Protein AF-0000000067191480 (afdb_homodimer)

Radius of gyration: 26.57 Å; Cα contacts (8 Å, |Δi|>4): 250; chains: 2; bounding box: 42×121×82 Å

Foldseek 3Di:
DDPPPPPPPPDPPPCVVVVVVVVVVVLLVCLQDNPCVVVVLCCQQPVVLVVVCVVVVPDDDVVSNVLSVLSVVQVVVVVVVCVVPVVVCVVDRSVSSVSSVLSCQSPPPDPPGNSNVCCVPPVVVVCVVCVVVVVVVVVVVVVVVVVVVVVVVVVVVVD/DDPPPPPPPPDPPPCVVVVVVVVVVVLLVCLQDNPCVVVVLCCQQPVVLVVVCVVVVPDDDVVSNVLSVLSVVQVVVVVVVCVVPVVVCVVDRSVSSVSSVLSCQSPPPDPPGNSNVCCVPPVVVVCVVCVVVVVVVVVVVVVVVVVVVVVVVVVVVVD

pLDDT: mean 87.24, std 14.19, range [37.19, 98.56]

Secondary structure (DSSP, 8-state):
--------------THHHHHHHHHHHHHHHHHH-TTHHHHHHIIIIIHHHHHHHHHHHSS-HHHHHHHHHHHHHHHHHHHHHHHTHHHHHHSTTHHHHHHHHHHHHHSSSTT-HHHHHIIIIIHHHHHHHHHHHHHHHHHHHHHHHHHHHHHHHHHHH-/--------------THHHHHHHHHHHHHHHHHH-TTHHHHHHIIIIIHHHHHHHHHHHSS-HHHHHHHHHHHHHHHHHHHHHHHTHHHHHHSTTHHHHHHHHHHHHHSSSTT-HHHHHIIIIIHHHHHHHHHHHHHHHHHHHHHHHHHHHHHHHHHHH-

InterPro domains:
  IPR004345 TB2/DP1/HVA22 [PF03134] (49-126)
  IPR004345 TB2/DP1/HVA22 [PTHR12300] (37-143)

Solvent-accessible surface area (backbone atoms only — not comparable to full-atom values): 17007 Å² total; per-residue (Å²): 131,82,82,76,75,71,73,75,71,73,71,77,77,76,54,61,51,58,52,34,41,50,52,52,50,50,51,52,49,34,25,49,70,39,95,55,18,63,57,55,31,42,45,60,61,27,45,47,53,27,53,53,41,53,55,28,60,75,48,91,53,45,65,55,27,41,53,49,40,40,35,50,31,46,48,24,55,52,50,55,50,46,68,75,31,56,59,51,63,74,67,38,83,40,40,46,34,55,51,39,51,49,42,50,42,31,58,43,96,53,87,81,17,44,18,51,46,45,36,64,72,50,48,46,56,55,43,65,73,43,40,65,62,49,49,52,52,51,49,52,50,50,52,39,50,51,46,28,51,48,51,52,51,52,50,61,70,72,101,131,83,82,76,76,71,74,74,70,72,72,78,75,75,55,61,50,58,50,34,41,50,52,52,49,50,51,52,49,34,25,48,70,38,96,57,18,64,57,56,31,39,45,61,60,28,47,48,52,26,53,54,41,53,55,27,59,73,48,92,55,42,65,56,26,41,51,49,41,40,35,49,31,47,50,25,56,51,49,54,51,45,68,74,31,57,56,51,64,74,67,38,82,41,38,45,35,54,50,37,53,49,42,50,42,30,60,43,98,52,86,80,18,44,19,52,46,46,36,65,72,49,49,47,56,54,43,65,72,43,40,66,62,50,50,51,52,51,50,52,51,51,52,39,49,51,47,28,52,50,50,52,51,54,51,60,70,73,102

Organism: Anopheles gambiae (NCBI:txid7165)

Structure (mmCIF, N/CA/C/O backbone):
data_AF-0000000067191480-model_v1
#
loop_
_entity.id
_entity.type
_entity.pdbx_description
1 polymer 'Receptor expression-enhancing protein'
#
loop_
_atom_site.group_PDB
_atom_site.id
_atom_site.type_symbol
_atom_site.label_atom_id
_atom_site.label_alt_id
_atom_site.label_comp_id
_atom_site.label_asym_id
_atom_site.label_entity_id
_atom_site.label_seq_id
_atom_site.pdbx_PDB_ins_code
_atom_site.Cartn_x
_atom_site.Cartn_y
_atom_site.Cartn_z
_atom_site.occupancy
_atom_site.B_iso_or_equiv
_atom_site.auth_seq_id
_atom_site.auth_comp_id
_atom_site.auth_asym_id
_atom_site.auth_atom_id
_atom_site.pdbx_PDB_model_num
ATOM 1 N N . MET A 1 1 ? -14.219 60 42.406 1 37.19 1 MET A N 1
ATOM 2 C CA . MET A 1 1 ? -14.336 58.562 42.062 1 37.19 1 MET A CA 1
ATOM 3 C C . MET A 1 1 ? -13.305 58.188 41 1 37.19 1 MET A C 1
ATOM 5 O O . MET A 1 1 ? -13.273 58.781 39.938 1 37.19 1 MET A O 1
ATOM 9 N N . PRO A 1 2 ? -12.07 57.719 41.281 1 47 2 PRO A N 1
ATOM 10 C CA . PRO A 1 2 ? -10.961 57.438 40.375 1 47 2 PRO A CA 1
ATOM 11 C C . PRO A 1 2 ? -11.359 56.469 39.25 1 47 2 PRO A C 1
ATOM 13 O O . PRO A 1 2 ? -12.203 55.594 39.438 1 47 2 PRO A O 1
ATOM 16 N N . ARG A 1 3 ? -11.305 56.875 37.969 1 47.56 3 ARG A N 1
ATOM 17 C CA . ARG A 1 3 ? -11.422 56.062 36.781 1 47.56 3 ARG A CA 1
ATOM 18 C C . ARG A 1 3 ? -10.539 54.812 36.875 1 47.56 3 ARG A C 1
ATOM 20 O O . ARG A 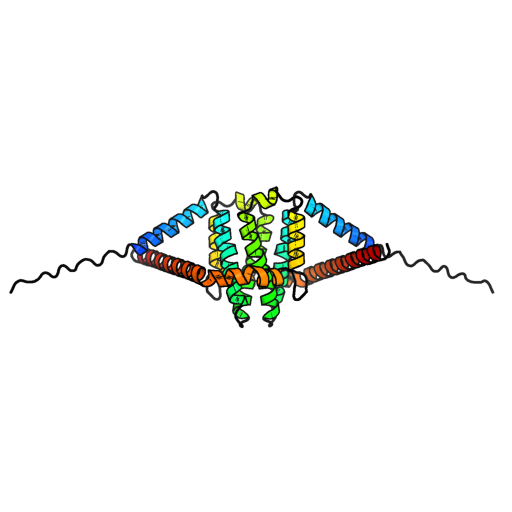1 3 ? -9.32 54.938 37.031 1 47.56 3 ARG A O 1
ATOM 27 N N . GLN A 1 4 ? -10.898 53.719 37.562 1 41.31 4 GLN A N 1
ATOM 28 C CA . GLN A 1 4 ? -10.234 52.406 37.469 1 41.31 4 GLN A CA 1
ATOM 29 C C . GLN A 1 4 ? -9.961 52.062 36 1 41.31 4 GLN A C 1
ATOM 31 O O . GLN A 1 4 ? -10.898 51.875 35.219 1 41.31 4 GLN A O 1
ATOM 36 N N . ASP A 1 5 ? -9.055 52.688 35.312 1 41.56 5 ASP A N 1
ATOM 37 C CA . ASP A 1 5 ? -8.531 52.188 34.031 1 41.56 5 ASP A CA 1
ATOM 38 C C . ASP A 1 5 ? -8.344 50.656 34.125 1 41.56 5 ASP A C 1
ATOM 40 O O . ASP A 1 5 ? -7.477 50.188 34.844 1 41.56 5 ASP A O 1
ATOM 44 N N . GLY A 1 6 ? -9.359 49.844 34.281 1 42.16 6 GLY A N 1
ATOM 45 C CA . GLY A 1 6 ? -9.234 48.406 34.094 1 42.16 6 GLY A CA 1
ATOM 46 C C . GLY A 1 6 ? -8.234 48.031 33.031 1 42.16 6 GLY A C 1
ATOM 47 O O . GLY A 1 6 ? -8.406 48.375 31.859 1 42.16 6 GLY A O 1
ATOM 48 N N . ALA A 1 7 ? -6.953 47.969 33.312 1 43.19 7 ALA A N 1
ATOM 49 C CA . ALA A 1 7 ? -5.922 47.312 32.531 1 43.19 7 ALA A CA 1
ATOM 50 C C . ALA A 1 7 ? -6.508 46.125 31.75 1 43.19 7 ALA A C 1
ATOM 52 O O . ALA A 1 7 ? -6.98 45.156 32.344 1 43.19 7 ALA A O 1
ATOM 53 N N . GLU A 1 8 ? -7.27 46.281 30.719 1 45.09 8 GLU A N 1
ATOM 54 C CA . GLU A 1 8 ? -7.48 45.188 29.766 1 45.09 8 GLU A CA 1
ATOM 55 C C . GLU A 1 8 ? -6.23 44.312 29.641 1 45.09 8 GLU A C 1
ATOM 57 O O . GLU A 1 8 ? -5.195 44.781 29.156 1 45.09 8 GLU A O 1
ATOM 62 N N . ALA A 1 9 ? -5.805 43.625 30.656 1 47.5 9 ALA A N 1
ATOM 63 C CA . ALA A 1 9 ? -4.832 42.531 30.547 1 47.5 9 ALA A CA 1
ATOM 64 C C . ALA A 1 9 ? -4.879 41.906 29.156 1 47.5 9 ALA A C 1
ATOM 66 O O . ALA A 1 9 ? -5.941 41.469 28.688 1 47.5 9 ALA A O 1
ATOM 67 N N . GLY A 1 10 ? -4.148 42.344 28.219 1 43.44 10 GLY A N 1
ATOM 68 C CA . GLY A 1 10 ? -3.939 41.719 26.906 1 43.44 10 GLY A CA 1
ATOM 69 C C . GLY A 1 10 ? -4.051 40.219 26.938 1 43.44 10 GLY A C 1
ATOM 70 O O . GLY A 1 10 ? -3.545 39.562 27.859 1 43.44 10 GLY A O 1
ATOM 71 N N . ALA A 1 11 ? -5.148 39.688 26.562 1 50.38 11 ALA A N 1
ATOM 72 C CA . ALA A 1 11 ? -5.289 38.25 26.344 1 50.38 11 ALA A CA 1
ATOM 73 C C . ALA A 1 11 ? -3.979 37.625 25.859 1 50.38 11 ALA A C 1
ATOM 75 O O . ALA A 1 11 ? -3.27 38.25 25.047 1 50.38 11 ALA A O 1
ATOM 76 N N . PRO A 1 12 ? -3.256 36.844 26.641 1 52.25 12 PRO A N 1
ATOM 77 C CA . PRO A 1 12 ? -2.039 36.156 26.203 1 52.25 12 PRO A CA 1
ATOM 78 C C . PRO A 1 12 ? -2.08 35.781 24.734 1 52.25 12 PRO A C 1
ATOM 80 O O . PRO A 1 12 ? -3.137 35.406 24.219 1 52.25 12 PRO A O 1
ATOM 83 N N . LYS A 1 13 ? -1.361 36.438 23.766 1 55 13 LYS A N 1
ATOM 84 C CA . LYS A 1 13 ? -1.202 36.125 22.344 1 55 13 LYS A CA 1
ATOM 85 C C . LYS A 1 13 ? -1.137 34.625 22.125 1 55 13 LYS A C 1
ATOM 87 O O . LYS A 1 13 ? -0.252 33.938 22.641 1 55 13 LYS A O 1
ATOM 92 N N . ASP A 1 14 ? -2.238 33.906 21.953 1 62.75 14 ASP A N 1
ATOM 93 C CA . ASP A 1 14 ? -2.322 32.469 21.641 1 62.75 14 ASP A CA 1
ATOM 94 C C . ASP A 1 14 ? -1.289 32.094 20.578 1 62.75 14 ASP A C 1
ATOM 96 O O . ASP A 1 14 ? -1.471 32.375 19.391 1 62.75 14 ASP A O 1
ATOM 100 N N . ASN A 1 15 ? 0.024 32 21 1 71.88 15 ASN A N 1
ATOM 101 C CA . ASN A 1 15 ? 1.176 31.641 20.188 1 71.88 15 ASN A CA 1
ATOM 102 C C . ASN A 1 15 ? 1.019 30.25 19.594 1 71.88 15 ASN A C 1
ATOM 104 O O . ASN A 1 15 ? 1.929 29.75 18.938 1 71.88 15 ASN A O 1
ATOM 108 N N . SER A 1 16 ? -0.066 29.656 19.906 1 74.94 16 SER A N 1
ATOM 109 C CA . SER A 1 16 ? -0.293 28.297 19.438 1 74.94 16 SER A CA 1
ATOM 110 C C . SER A 1 16 ? -0.275 28.234 17.906 1 74.94 16 SER A C 1
ATOM 112 O O . SER A 1 16 ? 0.26 27.281 17.328 1 74.94 16 SER A O 1
ATOM 114 N N . GLY A 1 17 ? -0.783 29.266 17.344 1 73.81 17 GLY A N 1
ATOM 115 C CA . GLY A 1 17 ? -0.793 29.297 15.898 1 73.81 17 GLY A CA 1
ATOM 116 C C . GLY A 1 17 ? 0.596 29.359 15.289 1 73.81 17 GLY A C 1
ATOM 117 O O . GLY A 1 17 ? 0.889 28.672 14.32 1 73.81 17 GLY A O 1
ATOM 118 N N . TYR A 1 18 ? 1.413 30.172 15.898 1 78.12 18 TYR A N 1
ATOM 119 C CA . TYR A 1 18 ? 2.779 30.312 15.406 1 78.12 18 TYR A CA 1
ATOM 120 C C . TYR A 1 18 ? 3.566 29.016 15.625 1 78.12 18 TYR A C 1
ATOM 122 O O . TYR A 1 18 ? 4.375 28.625 14.781 1 78.12 18 TYR A O 1
ATOM 130 N N . ILE A 1 19 ? 3.291 28.422 16.641 1 81.81 19 ILE A N 1
ATOM 131 C CA . ILE A 1 19 ? 3.971 27.172 16.938 1 81.81 19 ILE A CA 1
ATOM 132 C C . ILE A 1 19 ? 3.564 26.109 15.914 1 81.81 19 ILE A C 1
ATOM 134 O O . ILE A 1 19 ? 4.41 25.359 15.414 1 81.81 19 ILE A O 1
ATOM 138 N N . ALA A 1 20 ? 2.328 26.141 15.648 1 83.25 20 ALA A N 1
ATOM 139 C CA . ALA A 1 20 ? 1.834 25.203 14.648 1 83.25 20 ALA A CA 1
ATOM 140 C C . ALA A 1 20 ? 2.457 25.469 13.281 1 83.25 20 ALA A C 1
ATOM 142 O O . ALA A 1 20 ? 2.871 24.547 12.586 1 83.25 20 ALA A O 1
ATOM 143 N N . LEU A 1 21 ? 2.514 26.703 12.977 1 85.44 21 LEU A N 1
ATOM 144 C CA . LEU A 1 21 ? 3.109 27.078 11.703 1 85.44 21 LEU A CA 1
ATOM 145 C C . LEU A 1 21 ? 4.574 26.672 11.641 1 85.44 21 LEU A C 1
ATOM 147 O O . LEU A 1 21 ? 5.043 26.172 10.617 1 85.44 21 LEU A O 1
ATOM 151 N N . GLY A 1 22 ? 5.254 26.891 12.688 1 89.56 22 GLY A N 1
ATOM 152 C CA . GLY A 1 22 ? 6.641 26.469 12.766 1 89.56 22 GLY A CA 1
ATOM 153 C C . GLY A 1 22 ? 6.812 24.969 12.617 1 89.56 22 GLY A C 1
ATOM 154 O O . GLY A 1 22 ? 7.707 24.5 11.898 1 89.56 22 GLY A O 1
ATOM 155 N N . GLY A 1 23 ? 6 24.172 13.219 1 90.81 23 GLY A N 1
ATOM 156 C CA . GLY A 1 23 ? 6.035 22.734 13.102 1 90.81 23 GLY A CA 1
ATOM 157 C C . GLY A 1 23 ? 5.805 22.234 11.68 1 90.81 23 GLY A C 1
ATOM 158 O O . GLY A 1 23 ? 6.523 21.359 11.195 1 90.81 23 GLY A O 1
ATOM 159 N N . VAL A 1 24 ? 4.844 22.812 11.047 1 90.5 24 VAL A N 1
ATOM 160 C CA . VAL A 1 24 ? 4.531 22.453 9.664 1 90.5 24 VAL A CA 1
ATOM 161 C C . VAL A 1 24 ? 5.723 22.781 8.766 1 90.5 24 VAL A C 1
ATOM 163 O O . VAL A 1 24 ? 6.09 21.984 7.902 1 90.5 24 VAL A O 1
ATOM 166 N N . ALA A 1 25 ? 6.309 23.906 9.008 1 91.44 25 ALA A N 1
ATOM 167 C CA . ALA A 1 25 ? 7.473 24.312 8.227 1 91.44 25 ALA A CA 1
ATOM 168 C C . ALA A 1 25 ? 8.625 23.328 8.406 1 91.44 25 ALA A C 1
ATOM 170 O O . ALA A 1 25 ? 9.312 22.984 7.445 1 91.44 25 ALA A O 1
ATOM 171 N N . VAL A 1 26 ? 8.812 22.859 9.594 1 93.38 26 VAL A N 1
ATOM 172 C CA . VAL A 1 26 ? 9.883 21.922 9.898 1 93.38 26 VAL A CA 1
ATOM 173 C C . VAL A 1 26 ? 9.641 20.609 9.148 1 93.38 26 VAL A C 1
ATOM 175 O O . VAL A 1 26 ? 10.578 20.031 8.586 1 93.38 26 VAL A O 1
ATOM 178 N N . VAL A 1 27 ? 8.422 20.188 9.109 1 92.25 27 VAL A N 1
ATOM 179 C CA . VAL A 1 27 ? 8.078 18.938 8.422 1 92.25 27 VAL A CA 1
ATOM 180 C C . VAL A 1 27 ? 8.32 19.094 6.926 1 92.25 27 VAL A C 1
ATOM 182 O O . VAL A 1 27 ? 8.914 18.219 6.293 1 92.25 27 VAL A O 1
ATOM 185 N N . ILE A 1 28 ? 7.91 20.203 6.383 1 93.38 28 ILE A N 1
ATOM 186 C CA . ILE A 1 28 ? 8.078 20.469 4.961 1 93.38 28 ILE A CA 1
ATOM 187 C C . ILE A 1 28 ? 9.562 20.5 4.609 1 93.38 28 ILE A C 1
ATOM 189 O O . ILE A 1 28 ? 9.992 19.875 3.635 1 93.38 28 ILE A O 1
ATOM 193 N N . LEU A 1 29 ? 10.336 21.125 5.449 1 94.12 29 LEU A N 1
ATOM 194 C CA . LEU A 1 29 ? 11.773 21.203 5.223 1 94.12 29 LEU A CA 1
ATOM 195 C C . LEU A 1 29 ? 12.422 19.828 5.328 1 94.12 29 LEU A C 1
ATOM 197 O O . LEU A 1 29 ? 13.32 19.5 4.551 1 94.12 29 LEU A O 1
ATOM 201 N N . TYR A 1 30 ? 11.977 19.125 6.277 1 93.81 30 TYR A N 1
ATOM 202 C CA . TYR A 1 30 ? 12.516 17.781 6.445 1 93.81 30 TYR A CA 1
ATOM 203 C C . TYR A 1 30 ? 12.195 16.906 5.234 1 93.81 30 TYR A C 1
ATOM 205 O O . TYR A 1 30 ? 13.047 16.156 4.766 1 93.81 30 TYR A O 1
ATOM 213 N N . LEU A 1 31 ? 11.039 17.047 4.668 1 93.44 31 LEU A N 1
ATOM 214 C CA . LEU A 1 31 ? 10.641 16.25 3.506 1 93.44 31 LEU A CA 1
ATOM 215 C C . LEU A 1 31 ? 11.398 16.703 2.26 1 93.44 31 LEU A C 1
ATOM 217 O O . LEU A 1 31 ? 11.68 15.891 1.375 1 93.44 31 LEU A O 1
ATOM 221 N N . ALA A 1 32 ? 11.75 17.938 2.277 1 91.88 32 ALA A N 1
ATOM 222 C CA . ALA A 1 32 ? 12.438 18.5 1.115 1 91.88 32 ALA A CA 1
ATOM 223 C C . ALA A 1 32 ? 13.914 18.141 1.123 1 91.88 32 ALA A C 1
ATOM 225 O O . ALA A 1 32 ? 14.492 17.812 0.079 1 91.88 32 ALA A O 1
ATOM 226 N N . PHE A 1 33 ? 14.516 18.031 2.348 1 89.44 33 PHE A N 1
ATOM 227 C CA . PHE A 1 33 ? 15.969 17.953 2.371 1 89.44 33 PHE A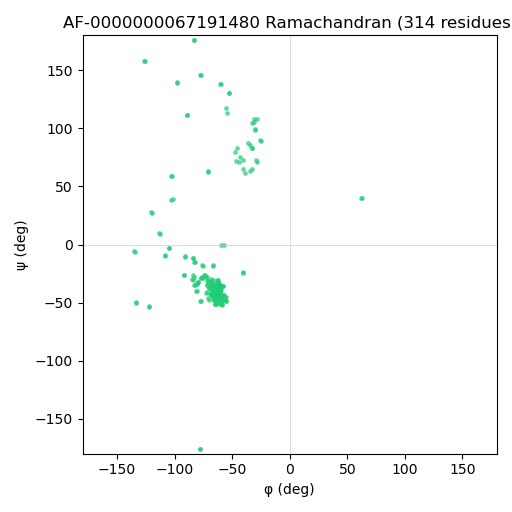 CA 1
ATOM 228 C C . PHE A 1 33 ? 16.438 16.859 3.324 1 89.44 33 PHE A C 1
ATOM 230 O O . PHE A 1 33 ? 17.625 16.531 3.363 1 89.44 33 PHE A O 1
ATOM 237 N N . GLY A 1 34 ? 15.594 16.297 3.998 1 88 34 GLY A N 1
ATOM 238 C CA . GLY A 1 34 ? 16 15.414 5.086 1 88 34 GLY A CA 1
ATOM 239 C C . GLY A 1 34 ? 16.469 14.055 4.609 1 88 34 GLY A C 1
ATOM 240 O O . GLY A 1 34 ? 15.93 13.516 3.639 1 88 34 GLY A O 1
ATOM 241 N N . TYR A 1 35 ? 17.469 13.422 5.285 1 84.88 35 TYR A N 1
ATOM 242 C CA . TYR A 1 35 ? 18.016 12.102 4.977 1 84.88 35 TYR A CA 1
ATOM 243 C C . TYR A 1 35 ? 16.984 11.008 5.215 1 84.88 35 TYR A C 1
ATOM 245 O O . TYR A 1 35 ? 16.969 10 4.508 1 84.88 35 TYR A O 1
ATOM 253 N N . GLY A 1 36 ? 15.961 11.234 5.926 1 87.06 36 GLY A N 1
ATOM 254 C CA . GLY A 1 36 ? 14.93 10.266 6.258 1 87.06 36 GLY A CA 1
ATOM 255 C C . GLY A 1 36 ? 13.547 10.68 5.785 1 87.06 36 GLY A C 1
ATOM 256 O O . GLY A 1 36 ? 12.539 10.289 6.379 1 87.06 36 GLY A O 1
ATOM 257 N N . ALA A 1 37 ? 13.594 11.445 4.746 1 91.06 37 ALA A N 1
ATOM 258 C CA . ALA A 1 37 ? 12.312 11.961 4.262 1 91.06 37 ALA A CA 1
ATOM 259 C C . ALA A 1 37 ? 11.406 10.828 3.793 1 91.06 37 ALA A C 1
ATOM 261 O O . ALA A 1 37 ? 10.188 10.898 3.951 1 91.06 37 ALA A O 1
ATOM 262 N N . GLN A 1 38 ? 12.031 9.781 3.316 1 88.06 38 GLN A N 1
ATOM 263 C CA . GLN A 1 38 ? 11.281 8.625 2.836 1 88.06 38 GLN A CA 1
ATOM 264 C C . GLN A 1 38 ? 10.492 7.977 3.967 1 88.06 38 GLN A C 1
ATOM 266 O O . GLN A 1 38 ? 9.367 7.516 3.76 1 88.06 38 GLN A O 1
ATOM 271 N N . ILE A 1 39 ? 11.109 7.949 5.125 1 89.06 39 ILE A N 1
ATOM 272 C CA . ILE A 1 39 ? 10.461 7.332 6.277 1 89.06 39 ILE A CA 1
ATOM 273 C C . ILE A 1 39 ? 9.227 8.141 6.664 1 89.06 39 ILE A C 1
ATOM 275 O O . ILE A 1 39 ? 8.141 7.586 6.836 1 89.06 39 ILE A O 1
ATOM 279 N N . LEU A 1 40 ? 9.445 9.461 6.734 1 91.75 40 LEU A N 1
ATOM 280 C CA . LEU A 1 40 ? 8.32 10.32 7.07 1 91.75 40 LEU A CA 1
ATOM 281 C C . LEU A 1 40 ? 7.223 10.211 6.016 1 91.75 40 LEU A C 1
ATOM 283 O O . LEU A 1 40 ? 6.035 10.156 6.348 1 91.75 40 LEU A O 1
ATOM 287 N N . CYS A 1 41 ? 7.551 10.125 4.777 1 93.5 41 CYS A N 1
ATOM 288 C CA . CYS A 1 41 ? 6.586 9.961 3.695 1 93.5 41 CYS A CA 1
ATOM 289 C C . CYS A 1 41 ? 5.824 8.648 3.838 1 93.5 41 CYS A C 1
ATOM 291 O O . CYS A 1 41 ? 4.629 8.586 3.557 1 93.5 41 CYS A O 1
ATOM 293 N N . ASN A 1 42 ? 6.492 7.605 4.309 1 93.44 42 ASN A N 1
ATOM 294 C CA . ASN A 1 42 ? 5.855 6.312 4.527 1 93.44 42 ASN A CA 1
ATOM 295 C C . ASN A 1 42 ? 4.883 6.359 5.699 1 93.44 42 ASN A C 1
ATOM 297 O O . ASN A 1 42 ? 3.809 5.758 5.648 1 93.44 42 ASN A O 1
ATOM 301 N N . VAL A 1 43 ? 5.266 7.09 6.695 1 93.75 43 VAL A N 1
ATOM 302 C CA . VAL A 1 43 ? 4.375 7.238 7.844 1 93.75 43 VAL A CA 1
ATOM 303 C C . VAL A 1 43 ? 3.08 7.918 7.414 1 93.75 43 VAL A C 1
ATOM 305 O O . VAL A 1 43 ? 1.987 7.461 7.75 1 93.75 43 VAL A O 1
ATOM 308 N N . ILE A 1 44 ? 3.174 8.883 6.59 1 94.88 44 ILE A N 1
ATOM 309 C CA . ILE A 1 44 ? 2.016 9.664 6.164 1 94.88 44 ILE A CA 1
ATOM 310 C C . ILE A 1 44 ? 1.264 8.914 5.066 1 94.88 44 ILE A C 1
ATOM 312 O O . ILE A 1 44 ? 0.034 8.82 5.098 1 94.88 44 ILE A O 1
ATOM 316 N N . GLY A 1 45 ? 2.031 8.312 4.18 1 96.75 45 GLY A N 1
ATOM 317 C CA . GLY A 1 45 ? 1.431 7.75 2.979 1 96.75 45 GLY A CA 1
ATOM 318 C C . GLY A 1 45 ? 1.021 6.297 3.141 1 96.75 45 GLY A C 1
ATOM 319 O O . GLY A 1 45 ? 0.294 5.754 2.307 1 96.75 45 GLY A O 1
ATOM 320 N N . VAL A 1 46 ? 1.457 5.676 4.27 1 97.62 46 VAL A N 1
ATOM 321 C CA . VAL A 1 46 ? 1.162 4.254 4.402 1 97.62 46 VAL A CA 1
ATOM 322 C C . VAL A 1 46 ? 0.625 3.965 5.801 1 97.62 46 VAL A C 1
ATOM 324 O O . VAL A 1 46 ? -0.481 3.443 5.953 1 97.62 46 VAL A O 1
ATOM 327 N N . ALA A 1 47 ? 1.299 4.43 6.797 1 96 47 ALA A N 1
ATOM 328 C CA . ALA A 1 47 ? 0.878 4.121 8.164 1 96 47 ALA A CA 1
ATOM 329 C C . ALA A 1 47 ? -0.465 4.77 8.484 1 96 47 ALA A C 1
ATOM 331 O O . ALA A 1 47 ? -1.36 4.121 9.031 1 96 47 ALA A O 1
ATOM 332 N N . TYR A 1 48 ? -0.598 5.984 8.109 1 96.75 48 TYR A N 1
ATOM 333 C CA . TYR A 1 48 ? -1.835 6.703 8.391 1 96.75 48 TYR A CA 1
ATOM 334 C C . TYR A 1 48 ? -3.01 6.086 7.645 1 96.75 48 TYR A C 1
ATOM 336 O O . TYR A 1 48 ? -4.035 5.758 8.25 1 96.75 48 TYR A O 1
ATOM 344 N N . PRO A 1 49 ? -2.828 5.906 6.344 1 97.88 49 PRO A N 1
ATOM 345 C CA . PRO A 1 49 ? -3.936 5.262 5.633 1 97.88 49 PRO A CA 1
ATOM 346 C C . PRO A 1 49 ? -4.238 3.857 6.16 1 97.88 49 PRO A C 1
ATOM 348 O O . PRO A 1 49 ? -5.395 3.436 6.172 1 97.88 49 PRO A O 1
ATOM 351 N N . ALA A 1 50 ? -3.23 3.131 6.527 1 97.94 50 ALA A N 1
ATOM 352 C CA . ALA A 1 50 ? -3.469 1.809 7.102 1 97.94 50 ALA A CA 1
ATOM 353 C C . ALA A 1 50 ? -4.305 1.908 8.375 1 97.94 50 ALA A C 1
ATOM 355 O O . ALA A 1 50 ? -5.242 1.132 8.57 1 97.94 50 ALA A O 1
ATOM 356 N N . TYR A 1 51 ? -4.016 2.887 9.141 1 96.88 51 TYR A N 1
ATOM 357 C CA . TYR A 1 51 ? -4.734 3.09 10.391 1 96.88 51 TYR A CA 1
ATOM 358 C C . TYR A 1 51 ? -6.195 3.438 10.133 1 96.88 51 TYR A C 1
ATOM 360 O O . TYR A 1 51 ? -7.094 2.865 10.75 1 96.88 51 TYR A O 1
ATOM 368 N N . ILE A 1 52 ? -6.453 4.324 9.258 1 96.94 52 ILE A N 1
ATOM 369 C CA . ILE A 1 52 ? -7.82 4.742 8.969 1 96.94 52 ILE A CA 1
ATOM 370 C C . ILE A 1 52 ? -8.578 3.604 8.289 1 96.94 52 ILE A C 1
ATOM 372 O O . ILE A 1 52 ? -9.781 3.439 8.492 1 96.94 52 ILE A O 1
ATOM 376 N N . SER A 1 53 ? -7.863 2.838 7.461 1 98 53 SER A N 1
ATOM 377 C CA . SER A 1 53 ? -8.477 1.681 6.82 1 98 53 SER A CA 1
ATOM 378 C C . SER A 1 53 ? -8.961 0.667 7.855 1 98 53 SER A C 1
ATOM 380 O O . SER A 1 53 ? -9.984 0.017 7.66 1 98 53 SER A O 1
ATOM 382 N N . MET A 1 54 ? -8.219 0.55 8.961 1 97.38 54 MET A N 1
ATOM 383 C CA . MET A 1 54 ? -8.648 -0.349 10.023 1 97.38 54 MET A CA 1
ATOM 384 C C . MET A 1 54 ? -9.977 0.111 10.617 1 97.38 54 MET A C 1
ATOM 386 O O . MET A 1 54 ? -10.844 -0.71 10.922 1 97.38 54 MET A O 1
ATOM 390 N N . LYS A 1 55 ? -10.125 1.383 10.719 1 96.62 55 LYS A N 1
ATOM 391 C CA . LYS A 1 55 ? -11.391 1.92 11.203 1 96.62 55 LYS A CA 1
ATOM 392 C C . LYS A 1 55 ? -12.516 1.646 10.203 1 96.62 55 LYS A C 1
ATOM 394 O O . LYS A 1 55 ? -13.633 1.303 10.602 1 96.62 55 LYS A O 1
ATOM 399 N N . ALA A 1 56 ? -12.203 1.799 8.93 1 96 56 ALA A N 1
ATOM 400 C CA . ALA A 1 56 ? -13.195 1.55 7.887 1 96 56 ALA A CA 1
ATOM 401 C C . ALA A 1 56 ? -13.648 0.094 7.902 1 96 56 ALA A C 1
ATOM 403 O O . ALA A 1 56 ? -14.844 -0.191 7.77 1 96 56 ALA A O 1
ATOM 404 N N . ILE A 1 57 ? -12.719 -0.799 8.133 1 96.5 57 ILE A N 1
ATOM 405 C CA . ILE A 1 57 ? -13 -2.23 8.141 1 96.5 57 ILE A CA 1
ATOM 406 C C . ILE A 1 57 ? -13.992 -2.555 9.258 1 96.5 57 ILE A C 1
ATOM 408 O O . ILE A 1 57 ? -14.836 -3.439 9.109 1 96.5 57 ILE A O 1
ATOM 412 N N . GLU A 1 58 ? -13.922 -1.817 10.32 1 94.38 58 GLU A N 1
ATOM 413 C CA . GLU A 1 58 ? -14.719 -2.113 11.516 1 94.38 58 GLU A CA 1
ATOM 414 C C . GLU A 1 58 ? -16.125 -1.561 11.383 1 94.38 58 GLU A C 1
ATOM 416 O O . GLU A 1 58 ? -17.016 -1.924 12.164 1 94.38 58 GLU A O 1
ATOM 421 N N . THR A 1 59 ? -16.297 -0.68 10.43 1 94.5 59 THR A N 1
ATOM 422 C CA . THR A 1 59 ? -17.641 -0.146 10.219 1 94.5 59 THR A CA 1
ATOM 423 C C . THR A 1 59 ? -18.469 -1.089 9.352 1 94.5 59 THR A C 1
ATOM 425 O O . THR A 1 59 ? -17.953 -2.076 8.828 1 94.5 59 THR A O 1
ATOM 428 N N . ARG A 1 60 ? -19.75 -0.758 9.148 1 93.44 60 ARG A N 1
ATOM 429 C CA . ARG A 1 60 ? -20.672 -1.629 8.422 1 93.44 60 ARG A CA 1
ATOM 430 C C . ARG A 1 60 ? -20.938 -1.089 7.02 1 93.44 60 ARG A C 1
ATOM 432 O O . ARG A 1 60 ? -21.562 -1.762 6.199 1 93.44 60 ARG A O 1
ATOM 439 N N . THR A 1 61 ? -20.406 0.021 6.715 1 94.25 61 THR A N 1
ATOM 440 C CA . THR A 1 61 ? -20.719 0.649 5.438 1 94.25 61 THR A CA 1
ATOM 441 C C . THR A 1 61 ? -19.641 0.351 4.402 1 94.25 61 THR A C 1
ATOM 443 O O . THR A 1 61 ? -18.453 0.391 4.719 1 94.25 61 THR A O 1
ATOM 446 N N . LYS A 1 62 ? -20.031 0.072 3.182 1 95.5 62 LYS A N 1
ATOM 447 C CA . LYS A 1 62 ? -19.109 -0.228 2.092 1 95.5 62 LYS A CA 1
ATOM 448 C C . LYS A 1 62 ? -18.359 1.023 1.652 1 95.5 62 LYS A C 1
ATOM 450 O O . LYS A 1 62 ? -17.203 0.941 1.228 1 95.5 62 LYS A O 1
ATOM 455 N N . GLU A 1 63 ? -19.016 2.152 1.777 1 95.38 63 GLU A N 1
ATOM 456 C CA . GLU A 1 63 ? -18.531 3.391 1.183 1 95.38 63 GLU A CA 1
ATOM 457 C C . GLU A 1 63 ? -17.156 3.768 1.748 1 95.38 63 GLU A C 1
ATOM 459 O O . GLU A 1 63 ? -16.281 4.238 1.016 1 95.38 63 GLU A O 1
ATOM 464 N N . ASP A 1 64 ? -17.016 3.604 3.031 1 95.5 64 ASP A N 1
ATOM 465 C CA . ASP A 1 64 ? -15.734 3.971 3.605 1 95.5 64 ASP A CA 1
ATOM 466 C C . ASP A 1 64 ? -14.648 2.971 3.207 1 95.5 64 ASP A C 1
ATOM 468 O O . ASP A 1 64 ? -13.508 3.357 2.938 1 95.5 64 ASP A O 1
ATOM 472 N N . ASP A 1 65 ? -15.023 1.66 3.092 1 97.19 65 ASP A N 1
ATOM 473 C CA . ASP A 1 65 ? -14.078 0.678 2.572 1 97.19 65 ASP A CA 1
ATOM 474 C C . ASP A 1 65 ? -13.648 1.026 1.15 1 97.19 65 ASP A C 1
ATOM 476 O O . ASP A 1 65 ? -12.461 0.959 0.82 1 97.19 65 ASP A O 1
ATOM 480 N N . THR A 1 66 ? -14.609 1.369 0.329 1 97.5 66 THR A N 1
ATOM 481 C CA . THR A 1 66 ? -14.359 1.68 -1.074 1 97.5 66 THR A CA 1
ATOM 482 C C . THR A 1 66 ? -13.414 2.875 -1.201 1 97.5 66 THR A C 1
ATOM 484 O O . THR A 1 66 ? -12.508 2.871 -2.037 1 97.5 66 THR A O 1
ATOM 487 N N . LYS A 1 67 ? -13.656 3.838 -0.372 1 97.12 67 LYS A N 1
ATOM 488 C CA . LYS A 1 67 ? -12.836 5.047 -0.417 1 97.12 67 LYS A CA 1
ATOM 489 C C . LYS A 1 67 ? -11.367 4.723 -0.152 1 97.12 67 LYS A C 1
ATOM 491 O O . LYS A 1 67 ? -10.492 5.109 -0.93 1 97.12 67 LYS A O 1
ATOM 496 N N . TRP A 1 68 ? -11.141 4.016 0.917 1 98.12 68 TRP A N 1
ATOM 497 C CA . TRP A 1 68 ? -9.75 3.748 1.286 1 98.12 68 TRP A CA 1
ATOM 498 C C . TRP A 1 68 ? -9.141 2.682 0.382 1 98.12 68 TRP A C 1
ATOM 500 O O . TRP A 1 68 ? -7.941 2.707 0.103 1 98.12 68 TRP A O 1
ATOM 510 N N . LEU A 1 69 ? -10.016 1.783 -0.13 1 98.5 69 LEU A N 1
ATOM 511 C CA . LEU A 1 69 ? -9.523 0.845 -1.133 1 98.5 69 LEU A CA 1
ATOM 512 C C . LEU A 1 69 ? -9.086 1.578 -2.398 1 98.5 69 LEU A C 1
ATOM 514 O O . LEU A 1 69 ? -8.078 1.229 -3.008 1 98.5 69 LEU A O 1
ATOM 518 N N . THR A 1 70 ? -9.812 2.572 -2.779 1 98.5 70 THR A N 1
ATOM 519 C CA . THR A 1 70 ? -9.461 3.408 -3.922 1 98.5 70 THR A CA 1
ATOM 520 C C . THR A 1 70 ? -8.125 4.098 -3.695 1 98.5 70 THR A C 1
ATOM 522 O O . THR A 1 70 ? -7.305 4.195 -4.613 1 98.5 70 THR A O 1
ATOM 525 N N . TYR A 1 71 ? -7.922 4.555 -2.48 1 98.5 71 TYR A N 1
ATOM 526 C CA . TYR A 1 71 ? -6.625 5.121 -2.133 1 98.5 71 TYR A CA 1
ATOM 527 C C . TYR A 1 71 ? -5.508 4.109 -2.367 1 98.5 71 TYR A C 1
ATOM 529 O O . TYR A 1 71 ? -4.484 4.434 -2.973 1 98.5 71 TYR A O 1
ATOM 537 N N . TRP A 1 72 ? -5.68 2.898 -1.89 1 98.56 72 TRP A N 1
ATOM 538 C CA . TRP A 1 72 ? -4.645 1.872 -1.972 1 98.56 72 TRP A CA 1
ATOM 539 C C . TRP A 1 72 ? -4.391 1.474 -3.422 1 98.56 72 TRP A C 1
ATOM 541 O O . TRP A 1 72 ? -3.254 1.17 -3.797 1 98.56 72 TRP A O 1
ATOM 551 N N . VAL A 1 73 ? -5.449 1.459 -4.25 1 98.44 73 VAL A N 1
ATOM 552 C CA . VAL A 1 73 ? -5.266 1.183 -5.668 1 98.44 73 VAL A CA 1
ATOM 553 C C . VAL A 1 73 ? -4.402 2.273 -6.301 1 98.44 73 VAL A C 1
ATOM 555 O O . VAL A 1 73 ? -3.457 1.979 -7.039 1 98.44 73 VAL A O 1
ATOM 558 N N . THR A 1 74 ? -4.703 3.486 -6.008 1 98 74 THR A N 1
ATOM 559 C CA . THR A 1 74 ? 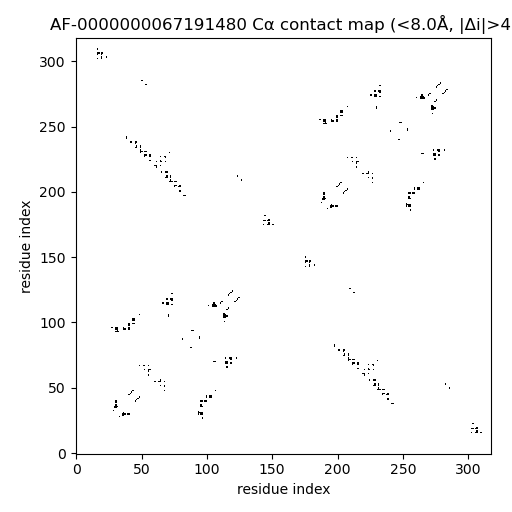-3.936 4.617 -6.52 1 98 74 THR A CA 1
ATOM 560 C C . THR A 1 74 ? -2.492 4.555 -6.035 1 98 74 THR A C 1
ATOM 562 O O . THR A 1 74 ? -1.559 4.766 -6.812 1 98 74 THR A O 1
ATOM 565 N N . PHE A 1 75 ? -2.33 4.254 -4.781 1 97.75 75 PHE A N 1
ATOM 566 C CA . PHE A 1 75 ? -1.016 4.043 -4.188 1 97.75 75 PHE A CA 1
ATOM 567 C C . PHE A 1 75 ? -0.249 2.965 -4.945 1 97.75 75 PHE A C 1
ATOM 569 O O . PHE A 1 75 ? 0.935 3.133 -5.246 1 97.75 75 PHE A O 1
ATOM 576 N N . GLY A 1 76 ? -0.932 1.867 -5.172 1 97.12 76 GLY A N 1
ATOM 577 C CA . GLY A 1 76 ? -0.303 0.758 -5.871 1 97.12 76 GLY A CA 1
ATOM 578 C C . GLY A 1 76 ? 0.17 1.123 -7.266 1 97.12 76 GLY A C 1
ATOM 579 O O . GLY A 1 76 ? 1.292 0.791 -7.652 1 97.12 76 GLY A O 1
ATOM 580 N N . VAL A 1 77 ? -0.659 1.776 -8.016 1 94.69 77 VAL A N 1
ATOM 581 C CA . VAL A 1 77 ? -0.315 2.186 -9.375 1 94.69 77 VAL A CA 1
ATOM 582 C C . VAL A 1 77 ? 0.892 3.119 -9.344 1 94.69 77 VAL A C 1
ATOM 584 O O . VAL A 1 77 ? 1.824 2.967 -10.133 1 94.69 77 VAL A O 1
ATOM 587 N N . LEU A 1 78 ? 0.893 4.074 -8.414 1 92.81 78 LEU A N 1
ATOM 588 C CA . LEU A 1 78 ? 2.021 4.992 -8.281 1 92.81 78 LEU A CA 1
ATOM 589 C C . LEU A 1 78 ? 3.289 4.238 -7.887 1 92.81 78 LEU A C 1
ATOM 591 O O . LEU A 1 78 ? 4.371 4.531 -8.398 1 92.81 78 LEU A O 1
ATOM 595 N N . SER A 1 79 ? 3.094 3.279 -6.988 1 91.94 79 SER A N 1
ATOM 596 C CA . SER A 1 79 ? 4.238 2.51 -6.512 1 91.94 79 SER A CA 1
ATOM 597 C C . SER A 1 79 ? 4.871 1.702 -7.637 1 91.94 79 SER A C 1
ATOM 599 O O . SER A 1 79 ? 6.098 1.61 -7.73 1 91.94 79 SER A O 1
ATOM 601 N N . VAL A 1 80 ? 4.09 1.133 -8.484 1 90 80 VAL A N 1
ATOM 602 C CA . VAL A 1 80 ? 4.578 0.346 -9.617 1 90 80 VAL A CA 1
ATOM 603 C C . VAL A 1 80 ? 5.352 1.248 -10.578 1 90 80 VAL A C 1
ATOM 605 O O . VAL A 1 80 ? 6.445 0.898 -11.023 1 90 80 VAL A O 1
ATOM 608 N N . PHE A 1 81 ? 4.777 2.354 -10.852 1 88.31 81 PHE A N 1
ATOM 609 C CA . PHE A 1 81 ? 5.438 3.309 -11.734 1 88.31 81 PHE A CA 1
ATOM 610 C C . PHE A 1 81 ? 6.746 3.795 -11.117 1 88.31 81 PHE A C 1
ATOM 612 O O . PHE A 1 81 ? 7.734 3.992 -11.828 1 88.31 81 PHE A O 1
ATOM 619 N N . GLU A 1 82 ? 6.688 3.971 -9.867 1 87.69 82 GLU A N 1
ATOM 620 C CA . GLU A 1 82 ? 7.871 4.461 -9.164 1 87.69 82 GLU A CA 1
ATOM 621 C C . GLU A 1 82 ? 9.023 3.465 -9.266 1 87.69 82 GLU A C 1
ATOM 623 O O . GLU A 1 82 ? 10.188 3.859 -9.359 1 87.69 82 GLU A O 1
ATOM 628 N N . HIS A 1 83 ? 8.758 2.203 -9.211 1 84.44 83 HIS A N 1
ATOM 629 C CA . HIS A 1 83 ? 9.805 1.188 -9.266 1 84.44 83 HIS A CA 1
ATOM 630 C C . HIS A 1 83 ? 10.453 1.141 -10.648 1 84.44 83 HIS A C 1
ATOM 632 O O . HIS A 1 83 ? 11.648 0.875 -10.766 1 84.44 83 HIS A O 1
ATOM 638 N N . PHE A 1 84 ? 9.711 1.469 -11.633 1 79.69 84 PHE A N 1
ATOM 639 C CA . PHE A 1 84 ? 10.219 1.472 -13 1 79.69 84 PHE A CA 1
ATOM 640 C C . PHE A 1 84 ? 10.945 2.775 -13.305 1 79.69 84 PHE A C 1
ATOM 642 O O . PHE A 1 84 ? 11.875 2.803 -14.125 1 79.69 84 PHE A O 1
ATOM 649 N N . SER A 1 85 ? 10.516 3.709 -12.586 1 75.62 85 SER A N 1
ATOM 650 C CA . SER A 1 85 ? 11.062 5.035 -12.859 1 75.62 85 SER A CA 1
ATOM 651 C C . SER A 1 85 ? 12.102 5.426 -11.812 1 75.62 85 SER A C 1
ATOM 653 O O . SER A 1 85 ? 12.008 6.492 -11.203 1 75.62 85 SER A O 1
ATOM 655 N N . PHE A 1 86 ? 12.867 4.531 -11.406 1 70.5 86 PHE A N 1
ATOM 656 C CA . PHE A 1 86 ? 13.906 4.859 -10.438 1 70.5 86 PHE A CA 1
ATOM 657 C C . PHE A 1 86 ? 14.555 6.203 -10.773 1 70.5 86 PHE A C 1
ATOM 659 O O . PHE A 1 86 ? 14.938 6.953 -9.875 1 70.5 86 PHE A O 1
ATOM 666 N N . PHE A 1 87 ? 14.445 6.52 -11.969 1 72.5 87 PHE A N 1
ATOM 667 C CA . PHE A 1 87 ? 15.008 7.773 -12.445 1 72.5 87 PHE A CA 1
ATOM 668 C C . PHE A 1 87 ? 14.164 8.953 -11.992 1 72.5 87 PHE A C 1
ATOM 670 O O . PHE A 1 87 ? 14.703 10.016 -11.664 1 72.5 87 PHE A O 1
ATOM 677 N N . LEU A 1 88 ? 12.914 8.609 -11.781 1 75.25 88 LEU A N 1
ATOM 678 C CA . LEU A 1 88 ? 12.023 9.695 -11.383 1 75.25 88 LEU A CA 1
ATOM 679 C C . LEU A 1 88 ? 12.422 10.258 -10.023 1 75.25 88 LEU A C 1
ATOM 681 O O . LEU A 1 88 ? 12.453 11.477 -9.836 1 75.25 88 LEU A O 1
ATOM 685 N N . VAL A 1 89 ? 12.812 9.383 -9.031 1 78.12 89 VAL A N 1
ATOM 686 C CA . VAL A 1 89 ? 13.172 9.797 -7.684 1 78.12 89 VAL A CA 1
ATOM 687 C C . VAL A 1 89 ? 14.406 10.695 -7.73 1 78.12 89 VAL A C 1
ATOM 689 O O . VAL A 1 89 ? 14.492 11.688 -7.008 1 78.12 89 VAL A O 1
ATOM 692 N N . GLN A 1 90 ? 15.289 10.375 -8.688 1 80.69 90 GLN A N 1
ATOM 693 C CA . GLN A 1 90 ? 16.531 11.117 -8.781 1 80.69 90 GLN A CA 1
ATOM 694 C C . GLN A 1 90 ? 16.359 12.398 -9.594 1 80.69 90 GLN A C 1
ATOM 696 O O . GLN A 1 90 ? 17.062 13.383 -9.367 1 80.69 90 GLN A O 1
ATOM 701 N N . ILE A 1 91 ? 15.43 12.375 -10.562 1 82.75 91 ILE A N 1
ATOM 702 C CA . ILE A 1 91 ? 15.266 13.484 -11.492 1 82.75 91 ILE A CA 1
ATOM 703 C C . ILE A 1 91 ? 14.414 14.578 -10.859 1 82.75 91 ILE A C 1
ATOM 705 O O . ILE A 1 91 ? 14.617 15.766 -11.125 1 82.75 91 ILE A O 1
ATOM 709 N N . ILE A 1 92 ? 13.508 14.359 -10.109 1 87.81 92 ILE A N 1
ATOM 710 C CA . ILE A 1 92 ? 12.57 15.32 -9.539 1 87.81 92 ILE A CA 1
ATOM 711 C C . ILE A 1 92 ? 13.133 15.859 -8.219 1 87.81 92 ILE A C 1
ATOM 713 O O . ILE A 1 92 ? 13.312 15.109 -7.262 1 87.81 92 ILE A O 1
ATOM 717 N N . PRO A 1 93 ? 13.484 17.156 -8.258 1 90.12 93 PRO A N 1
ATOM 718 C CA . PRO A 1 93 ? 13.883 17.766 -6.988 1 90.12 93 PRO A CA 1
ATOM 719 C C . PRO A 1 93 ? 12.766 17.719 -5.945 1 90.12 93 PRO A C 1
ATOM 721 O O . PRO A 1 93 ? 11.594 17.875 -6.285 1 90.12 93 PRO A O 1
ATOM 724 N N . PHE A 1 94 ? 13.07 17.422 -4.707 1 93.06 94 PHE A N 1
ATOM 725 C CA . PHE A 1 94 ? 12.133 17.359 -3.588 1 93.06 94 PHE A CA 1
ATOM 726 C C . PHE A 1 94 ? 11.086 16.281 -3.822 1 93.06 94 PHE A C 1
ATOM 728 O O . PHE A 1 94 ? 9.906 16.469 -3.52 1 93.06 94 PHE A O 1
ATOM 735 N N . TYR A 1 95 ? 11.406 15.211 -4.32 1 92.69 95 TYR A N 1
ATOM 736 C CA . TYR A 1 95 ? 10.5 14.133 -4.688 1 92.69 95 TYR A CA 1
ATOM 737 C C . TYR A 1 95 ? 9.648 13.703 -3.498 1 92.69 95 TYR A C 1
ATOM 739 O O . TYR A 1 95 ? 8.438 13.523 -3.625 1 92.69 95 TYR A O 1
ATOM 747 N N . TRP A 1 96 ? 10.297 13.555 -2.398 1 92.69 96 TRP A N 1
ATOM 748 C CA . TRP A 1 96 ? 9.586 13.039 -1.234 1 92.69 96 TRP A CA 1
ATOM 749 C C . TRP A 1 96 ? 8.547 14.039 -0.743 1 92.69 96 TRP A C 1
ATOM 751 O O . TRP A 1 96 ? 7.484 13.648 -0.25 1 92.69 96 TRP A O 1
ATOM 761 N N . LEU A 1 97 ? 8.844 15.258 -0.861 1 95.12 97 LEU A N 1
ATOM 762 C CA . LEU A 1 97 ? 7.871 16.281 -0.52 1 95.12 97 LEU A CA 1
ATOM 763 C C . LEU A 1 97 ? 6.676 16.234 -1.466 1 95.12 97 LEU A C 1
ATOM 765 O O . LEU A 1 97 ? 5.523 16.266 -1.022 1 95.12 97 LEU A O 1
ATOM 769 N N . LEU A 1 98 ? 6.969 16.141 -2.754 1 95.25 98 LEU A N 1
ATOM 770 C CA . LEU A 1 98 ? 5.91 16.094 -3.754 1 95.25 98 LEU A CA 1
ATOM 771 C C . LEU A 1 98 ? 5.055 14.852 -3.58 1 95.25 98 LEU A C 1
ATOM 773 O O . LEU A 1 98 ? 3.826 14.914 -3.666 1 95.25 98 LEU A O 1
ATOM 777 N N . LYS A 1 99 ? 5.68 13.781 -3.318 1 95.25 99 LYS A N 1
ATOM 778 C CA . LYS A 1 99 ? 4.965 12.523 -3.107 1 95.25 99 LYS A CA 1
ATOM 779 C C . LYS A 1 99 ? 4.062 12.609 -1.879 1 95.25 99 LYS A C 1
ATOM 781 O O . LYS A 1 99 ? 2.924 12.141 -1.909 1 95.25 99 LYS A O 1
ATOM 786 N N . CYS A 1 100 ? 4.621 13.18 -0.847 1 95.88 100 CYS A N 1
ATOM 787 C CA . CYS A 1 100 ? 3.828 13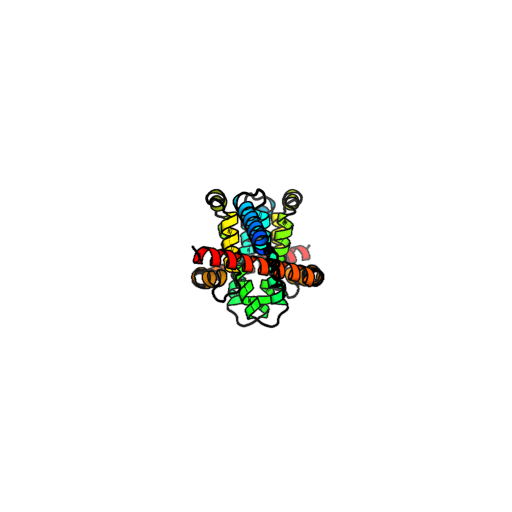.336 0.368 1 95.88 100 CYS A CA 1
ATOM 788 C C . CYS A 1 100 ? 2.609 14.219 0.118 1 95.88 100 CYS A C 1
ATOM 790 O O . CYS A 1 100 ? 1.507 13.898 0.569 1 95.88 100 CYS A O 1
ATOM 792 N N . LEU A 1 101 ? 2.799 15.266 -0.551 1 95.81 101 LEU A N 1
ATOM 793 C CA . LEU A 1 101 ? 1.687 16.141 -0.895 1 95.81 101 LEU A CA 1
ATOM 794 C C . LEU A 1 101 ? 0.651 15.414 -1.738 1 95.81 101 LEU A C 1
ATOM 796 O O . LEU A 1 101 ? -0.553 15.617 -1.574 1 95.81 101 LEU A O 1
ATOM 800 N N . PHE A 1 102 ? 1.132 14.633 -2.619 1 97 102 PHE A N 1
ATOM 801 C CA . PHE A 1 102 ? 0.237 13.82 -3.438 1 97 102 PHE A CA 1
ATOM 802 C C . PHE A 1 102 ? -0.601 12.891 -2.568 1 97 102 PHE A C 1
ATOM 804 O O . PHE A 1 102 ? -1.815 12.789 -2.752 1 97 102 PHE A O 1
ATOM 811 N N . HIS A 1 103 ? 0.065 12.211 -1.617 1 97.69 103 HIS A N 1
ATOM 812 C CA . HIS A 1 103 ? -0.658 11.305 -0.731 1 97.69 103 HIS A CA 1
ATOM 813 C C . HIS A 1 103 ? -1.69 12.055 0.102 1 97.69 103 HIS A C 1
ATOM 815 O O . HIS A 1 103 ? -2.818 11.594 0.272 1 97.69 103 HIS A O 1
ATOM 821 N N . ILE A 1 104 ? -1.347 13.148 0.606 1 96.12 104 ILE A N 1
ATOM 822 C CA . ILE A 1 104 ? -2.268 13.961 1.396 1 96.12 104 ILE A CA 1
ATOM 823 C C . ILE A 1 104 ? -3.461 14.367 0.537 1 96.12 104 ILE A C 1
ATOM 825 O O . ILE A 1 104 ? -4.609 14.281 0.976 1 96.12 104 ILE A O 1
ATOM 829 N N . TRP A 1 105 ? -3.145 14.781 -0.692 1 97.06 105 TRP A N 1
ATOM 830 C CA . TRP A 1 105 ? -4.207 15.125 -1.631 1 97.06 105 TRP A CA 1
ATOM 831 C C . TRP A 1 105 ? -5.145 13.945 -1.844 1 97.06 105 TRP A C 1
ATOM 833 O O . TRP A 1 105 ? -6.363 14.117 -1.938 1 97.06 105 TRP A O 1
ATOM 843 N N . CYS A 1 106 ? -4.68 12.828 -1.841 1 97.56 106 CYS A N 1
ATOM 844 C CA . CYS A 1 106 ? -5.457 11.617 -2.082 1 97.56 106 CYS A CA 1
ATOM 845 C C . CYS A 1 106 ? -6.293 11.25 -0.861 1 97.56 106 CYS A C 1
ATOM 847 O O . CYS A 1 106 ? -7.246 10.477 -0.964 1 97.56 106 CYS A O 1
ATOM 849 N N . MET A 1 107 ? -5.941 11.812 0.33 1 96.5 107 MET A N 1
ATOM 850 C CA . MET A 1 107 ? -6.605 11.375 1.553 1 96.5 107 MET A CA 1
ATOM 851 C C . MET A 1 107 ? -7.547 12.453 2.078 1 96.5 107 MET A C 1
ATOM 853 O O . MET A 1 107 ? -8.281 12.227 3.039 1 96.5 107 MET A O 1
ATOM 857 N N . VAL A 1 108 ? -7.461 13.562 1.511 1 93.19 108 VAL A N 1
ATOM 858 C CA . VAL A 1 108 ? -8.297 14.641 2.012 1 93.19 108 VAL A CA 1
ATOM 859 C C . VAL A 1 108 ? -9.758 14.188 2.076 1 93.19 108 VAL A C 1
ATOM 861 O O . VAL A 1 108 ? -10.25 13.531 1.154 1 93.19 108 VAL A O 1
ATOM 864 N N . PRO A 1 109 ? -10.375 14.43 3.236 1 90.38 109 PRO A N 1
ATOM 865 C CA . PRO A 1 109 ? -11.734 13.938 3.439 1 90.38 109 PRO A CA 1
ATOM 866 C C . PRO A 1 109 ? -12.766 14.703 2.611 1 90.38 109 PRO A C 1
ATOM 868 O O . PRO A 1 109 ? -13.648 15.359 3.168 1 90.38 109 PRO A O 1
ATOM 871 N N . MET A 1 110 ? -12.617 14.602 1.309 1 90.19 110 MET A N 1
ATOM 872 C CA . MET A 1 110 ? -13.562 15.141 0.33 1 90.19 110 MET A CA 1
ATOM 873 C C . MET A 1 110 ? -14 14.062 -0.653 1 90.19 110 MET A C 1
ATOM 875 O O . MET A 1 110 ? -13.328 13.039 -0.808 1 90.19 110 MET A O 1
ATOM 879 N N . GLU A 1 111 ? -15.109 14.242 -1.275 1 90.19 111 GLU A N 1
ATOM 880 C CA . GLU A 1 111 ? -15.656 13.266 -2.215 1 90.19 111 GLU A CA 1
ATOM 881 C C . GLU A 1 111 ? -14.742 13.094 -3.424 1 90.19 111 GLU A C 1
ATOM 883 O O . GLU A 1 111 ? -14.469 11.969 -3.848 1 90.19 111 GLU A O 1
ATOM 888 N N . ASN A 1 112 ? -14.344 14.258 -3.977 1 93.19 112 ASN A N 1
ATOM 889 C CA . ASN A 1 112 ? -13.469 14.211 -5.145 1 93.19 112 ASN A CA 1
ATOM 890 C C . ASN A 1 112 ? -12.023 14.523 -4.77 1 93.19 112 ASN A C 1
ATOM 892 O O . ASN A 1 112 ? -11.406 15.414 -5.352 1 93.19 112 ASN A O 1
ATOM 896 N N . ASN A 1 113 ? -11.555 13.672 -3.863 1 95.12 113 ASN A N 1
ATOM 897 C CA . ASN A 1 113 ? -10.148 13.867 -3.52 1 95.12 113 ASN A CA 1
ATOM 898 C C . ASN A 1 113 ? -9.227 13.297 -4.59 1 95.12 113 ASN A C 1
ATOM 900 O O . ASN A 1 113 ? -9.688 12.836 -5.637 1 95.12 113 ASN A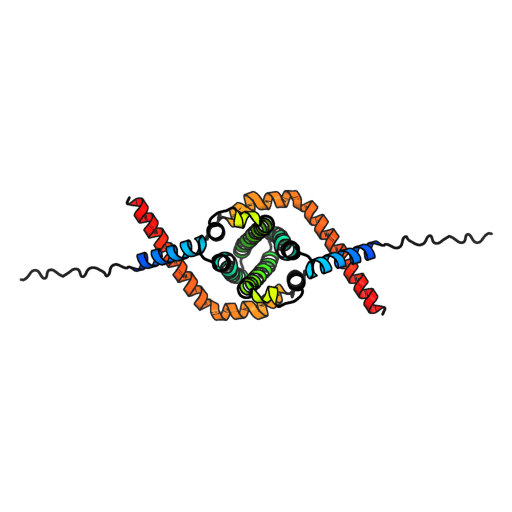 O 1
ATOM 904 N N . GLY A 1 114 ? -7.984 13.312 -4.398 1 96.5 114 GLY A N 1
ATOM 905 C CA . GLY A 1 114 ? -7.004 12.914 -5.395 1 96.5 114 GLY A CA 1
ATOM 906 C C . GLY A 1 114 ? -7.164 11.477 -5.855 1 96.5 114 GLY A C 1
ATOM 907 O O . GLY A 1 114 ? -7.074 11.188 -7.047 1 96.5 114 GLY A O 1
ATOM 908 N N . SER A 1 115 ? -7.359 10.586 -4.871 1 96.81 115 SER A N 1
ATOM 909 C CA . SER A 1 115 ? -7.453 9.18 -5.238 1 96.81 115 SER A CA 1
ATOM 910 C C . SER A 1 115 ? -8.711 8.898 -6.055 1 96.81 115 SER A C 1
ATOM 912 O O . SER A 1 115 ? -8.68 8.125 -7.012 1 96.81 115 SER A O 1
ATOM 914 N N . THR A 1 116 ? -9.82 9.57 -5.703 1 96.5 116 THR A N 1
ATOM 915 C CA . THR A 1 116 ? -11.062 9.414 -6.453 1 96.5 116 THR A CA 1
ATOM 916 C C . THR A 1 116 ? -10.906 9.961 -7.871 1 96.5 116 THR A C 1
ATOM 918 O O . THR A 1 116 ? -11.32 9.32 -8.836 1 96.5 116 THR A O 1
ATOM 921 N N . ILE A 1 117 ? -10.32 11.086 -8.008 1 97.5 117 ILE A N 1
ATOM 922 C CA . ILE A 1 117 ? -10.102 11.695 -9.312 1 97.5 117 ILE A CA 1
ATOM 923 C C . ILE A 1 117 ? -9.18 10.82 -10.148 1 97.5 117 ILE A C 1
ATOM 925 O O . ILE A 1 117 ? -9.492 10.484 -11.289 1 97.5 117 ILE A O 1
ATOM 929 N N . MET A 1 118 ? -8.062 10.438 -9.602 1 96.88 118 MET A N 1
ATOM 930 C CA . MET A 1 118 ? -7.094 9.609 -10.312 1 96.88 118 MET A CA 1
ATOM 931 C C . MET A 1 118 ? -7.719 8.281 -10.727 1 96.88 118 MET A C 1
ATOM 933 O O . MET A 1 118 ? -7.492 7.805 -11.836 1 96.88 118 MET A O 1
ATOM 937 N N . TYR A 1 119 ? -8.469 7.695 -9.82 1 96.81 119 TYR A N 1
ATOM 938 C CA . TYR A 1 119 ? -9.102 6.406 -10.094 1 96.81 119 TYR A CA 1
ATOM 939 C C . TYR A 1 119 ? -10.07 6.516 -11.266 1 96.81 119 TYR A C 1
ATOM 941 O O . TYR A 1 119 ? -9.969 5.75 -12.234 1 96.81 119 TYR A O 1
ATOM 949 N N . HIS A 1 120 ? -10.914 7.449 -11.25 1 96.31 120 HIS A N 1
ATOM 950 C CA . HIS A 1 120 ? -11.992 7.516 -12.234 1 96.31 120 HIS A CA 1
ATOM 951 C C . HIS A 1 120 ? -11.5 8.086 -13.555 1 96.31 120 HIS A C 1
ATOM 953 O O . HIS A 1 120 ? -11.961 7.672 -14.625 1 96.31 120 HIS A O 1
ATOM 959 N N . LYS A 1 121 ? -10.555 8.961 -13.5 1 96.38 121 LYS A N 1
ATOM 960 C CA . LYS A 1 121 ? -10.133 9.625 -14.727 1 96.38 121 LYS A CA 1
ATOM 961 C C . LYS A 1 121 ? -8.984 8.883 -15.398 1 96.38 121 LYS A C 1
ATOM 963 O O . LYS A 1 121 ? -8.828 8.93 -16.625 1 96.38 121 LYS A O 1
ATOM 968 N N . VAL A 1 122 ? -8.242 8.188 -14.648 1 95.81 122 VAL A N 1
ATOM 969 C CA . VAL A 1 122 ? -7.02 7.617 -15.211 1 95.81 122 VAL A CA 1
ATOM 970 C C . VAL A 1 122 ? -7.035 6.098 -15.055 1 95.81 122 VAL A C 1
ATOM 972 O O . VAL A 1 122 ? -7.004 5.363 -16.047 1 95.81 122 VAL A O 1
ATOM 975 N N . ILE A 1 123 ? -7.23 5.566 -13.922 1 96.25 123 ILE A N 1
ATOM 976 C CA . ILE A 1 123 ? -6.98 4.168 -13.609 1 96.25 123 ILE A CA 1
ATOM 977 C C . ILE A 1 123 ? -8.109 3.303 -14.156 1 96.25 123 ILE A C 1
ATOM 979 O O . ILE A 1 123 ? -7.863 2.334 -14.883 1 96.25 123 ILE A O 1
ATOM 983 N N . GLN A 1 124 ? -9.305 3.762 -13.852 1 95.56 124 GLN A N 1
ATOM 984 C CA . GLN A 1 124 ? -10.477 2.973 -14.211 1 95.56 124 GLN A CA 1
ATOM 985 C C . GLN A 1 124 ? -10.602 2.824 -15.727 1 95.56 124 GLN A C 1
ATOM 987 O O . GLN A 1 124 ? -10.828 1.724 -16.234 1 95.56 124 GLN A O 1
ATOM 992 N N . PRO A 1 125 ? -10.359 3.854 -16.469 1 95.56 125 PRO A N 1
ATOM 993 C CA . PRO A 1 125 ? -10.453 3.697 -17.922 1 95.56 125 PRO A CA 1
ATOM 994 C C . PRO A 1 125 ? -9.383 2.76 -18.484 1 95.56 125 PRO A C 1
ATOM 996 O O . PRO A 1 125 ? -9.664 1.976 -19.391 1 95.56 125 PRO A O 1
ATOM 999 N N . TYR A 1 126 ? -8.195 2.836 -17.984 1 93.38 126 TYR A N 1
ATOM 1000 C CA . TYR A 1 126 ? -7.141 1.932 -18.438 1 93.38 126 TYR A CA 1
ATOM 1001 C C . TYR A 1 126 ? -7.441 0.498 -18 1 93.38 126 TYR A C 1
ATOM 1003 O O . TYR A 1 126 ? -7.176 -0.445 -18.75 1 93.38 126 TYR A O 1
ATOM 1011 N N . PHE A 1 127 ? -7.938 0.396 -16.875 1 90.56 127 PHE A N 1
ATOM 1012 C CA . PHE A 1 127 ? -8.344 -0.909 -16.375 1 90.56 127 PHE A CA 1
ATOM 1013 C C . PHE A 1 127 ? -9.383 -1.548 -17.281 1 90.56 127 PHE A C 1
ATOM 1015 O O . PHE A 1 127 ? -9.25 -2.711 -17.672 1 90.56 127 PHE A O 1
ATOM 1022 N N . LYS A 1 128 ? -10.391 -0.844 -17.578 1 93.62 128 LYS A N 1
ATOM 1023 C CA . LYS A 1 128 ? -11.477 -1.364 -18.391 1 93.62 128 LYS A CA 1
ATOM 1024 C C . LYS A 1 128 ? -10.992 -1.745 -19.797 1 93.62 128 LYS A C 1
ATOM 1026 O O . LYS A 1 128 ? -11.445 -2.736 -20.359 1 93.62 128 LYS A O 1
ATOM 1031 N N . LYS A 1 129 ? -10.039 -1.013 -20.297 1 94.5 129 LYS A N 1
ATOM 1032 C CA . LYS A 1 129 ? -9.5 -1.262 -21.625 1 94.5 129 LYS A CA 1
ATOM 1033 C C . LYS A 1 129 ? -8.734 -2.582 -21.672 1 94.5 129 LYS A C 1
ATOM 1035 O O . LYS A 1 129 ? -8.789 -3.303 -22.672 1 94.5 129 LYS A O 1
ATOM 1040 N N . TYR A 1 130 ? -8.047 -2.914 -20.562 1 93.75 130 TYR A N 1
ATOM 1041 C CA . TYR A 1 130 ? -7.137 -4.055 -20.594 1 93.75 130 TYR A CA 1
ATOM 1042 C C . TYR A 1 130 ? -7.645 -5.184 -19.703 1 93.75 130 TYR A C 1
ATOM 1044 O O . TYR A 1 130 ? -6.934 -6.164 -19.469 1 93.75 130 TYR A O 1
ATOM 1052 N N . GLU A 1 131 ? -8.812 -5.035 -19.25 1 94.38 131 GLU A N 1
ATOM 1053 C CA . GLU A 1 131 ? -9.367 -5.969 -18.281 1 94.38 131 GLU A CA 1
ATOM 1054 C C . GLU A 1 131 ? -9.398 -7.391 -18.828 1 94.38 131 GLU A C 1
ATOM 1056 O O . GLU A 1 131 ? -9 -8.336 -18.156 1 94.38 131 GLU A O 1
ATOM 1061 N N . LYS A 1 132 ? -9.812 -7.582 -20.062 1 95.19 132 LYS A N 1
ATOM 1062 C CA . LYS A 1 132 ? -9.945 -8.906 -20.656 1 95.19 132 LYS A CA 1
ATOM 1063 C C . LYS A 1 132 ? -8.578 -9.57 -20.812 1 95.19 132 LYS A C 1
ATOM 1065 O O . LYS A 1 132 ? -8.422 -10.75 -20.5 1 95.19 132 LYS A O 1
ATOM 1070 N N . VAL A 1 133 ? -7.684 -8.797 -21.328 1 94.88 133 VAL A N 1
ATOM 1071 C CA . VAL A 1 133 ? -6.336 -9.328 -21.516 1 94.88 133 VAL A CA 1
ATOM 1072 C C . VAL A 1 133 ? -5.723 -9.695 -20.172 1 94.88 133 VAL A C 1
ATOM 1074 O O . VAL A 1 133 ? -5.125 -10.766 -20.031 1 94.88 133 VAL A O 1
ATOM 1077 N N . ALA A 1 134 ? -5.891 -8.859 -19.203 1 94 134 ALA A N 1
ATOM 1078 C CA . ALA A 1 134 ? -5.355 -9.117 -17.875 1 94 134 ALA A CA 1
ATOM 1079 C C . ALA A 1 134 ? -5.996 -10.352 -17.25 1 94 134 ALA A C 1
ATOM 1081 O O . ALA A 1 134 ? -5.301 -11.211 -16.703 1 94 134 ALA A O 1
ATOM 1082 N N . ASP A 1 135 ? -7.305 -10.469 -17.422 1 95.5 135 ASP A N 1
ATOM 1083 C CA . ASP A 1 135 ? -8.023 -11.609 -16.859 1 95.5 135 ASP A CA 1
ATOM 1084 C C . ASP A 1 135 ? -7.57 -12.914 -17.516 1 95.5 135 ASP A C 1
ATOM 1086 O O . ASP A 1 135 ? -7.453 -13.938 -16.828 1 95.5 135 ASP A O 1
ATOM 1090 N N . SER A 1 136 ? -7.355 -12.844 -18.781 1 95.31 136 SER A N 1
ATOM 1091 C CA . SER A 1 136 ? -6.891 -14.031 -19.484 1 95.31 136 SER A CA 1
ATOM 1092 C C . SER A 1 136 ? -5.508 -14.461 -19 1 95.31 136 SER A C 1
ATOM 1094 O O . SER A 1 136 ? -5.258 -15.641 -18.781 1 95.31 136 SER A O 1
ATOM 1096 N N . PHE A 1 137 ? -4.691 -13.477 -18.812 1 92.38 137 PHE A N 1
ATOM 1097 C CA . PHE A 1 137 ? -3.348 -13.75 -18.328 1 92.38 137 PHE A CA 1
ATOM 1098 C C . PHE A 1 137 ? -3.398 -14.336 -16.922 1 92.38 137 PHE A C 1
ATOM 1100 O O . PHE A 1 137 ? -2.721 -15.328 -16.625 1 92.38 137 PHE A O 1
ATOM 1107 N N . ILE A 1 138 ? -4.18 -13.789 -16.062 1 92.19 138 ILE A N 1
ATOM 1108 C CA . ILE A 1 138 ? -4.289 -14.219 -14.664 1 92.19 138 ILE A CA 1
ATOM 1109 C C . ILE A 1 138 ? -4.871 -15.625 -14.609 1 92.19 138 ILE A C 1
ATOM 1111 O O . ILE A 1 138 ? -4.379 -16.484 -13.867 1 92.19 138 ILE A O 1
ATOM 1115 N N . SER A 1 139 ? -5.852 -15.875 -15.453 1 92.69 139 SER A N 1
ATOM 1116 C CA . SER A 1 139 ? -6.465 -17.203 -15.484 1 92.69 139 SER A CA 1
ATOM 1117 C C . SER A 1 139 ? -5.477 -18.25 -15.984 1 92.69 139 SER A C 1
ATOM 1119 O O . SER A 1 139 ? -5.391 -19.344 -15.422 1 92.69 139 SER A O 1
ATOM 1121 N N . ASP A 1 140 ? -4.773 -17.906 -16.938 1 90.44 140 ASP A N 1
ATOM 1122 C CA . ASP A 1 140 ? -3.785 -18.828 -17.484 1 90.44 140 ASP A CA 1
ATOM 1123 C C . ASP A 1 140 ? -2.701 -19.141 -16.453 1 90.44 140 ASP A C 1
ATOM 1125 O O . ASP A 1 140 ? -2.307 -20.297 -16.297 1 90.44 140 ASP A O 1
ATOM 1129 N N . THR A 1 141 ? -2.289 -18.141 -15.781 1 88.12 141 THR A N 1
ATOM 1130 C CA . THR A 1 141 ? -1.239 -18.312 -14.781 1 88.12 141 THR A CA 1
ATOM 1131 C C . THR A 1 141 ? -1.748 -19.125 -13.594 1 88.12 141 THR A C 1
ATOM 1133 O O . THR A 1 141 ? -1.059 -20.016 -13.109 1 88.12 141 THR A O 1
ATOM 1136 N N . THR A 1 142 ? -2.934 -18.797 -13.211 1 88.25 142 THR A N 1
ATOM 1137 C CA . THR A 1 142 ? -3.521 -19.516 -12.078 1 88.25 142 THR A CA 1
ATOM 1138 C C . THR A 1 142 ? -3.705 -20.984 -12.414 1 88.25 142 THR A C 1
ATOM 1140 O O . THR A 1 142 ? -3.434 -21.859 -11.586 1 88.25 142 THR A O 1
ATOM 1143 N N . ASP A 1 143 ? -4.148 -21.281 -13.562 1 89.06 143 ASP A N 1
ATOM 1144 C CA . ASP A 1 143 ? -4.336 -22.656 -14.008 1 89.06 143 ASP A CA 1
ATOM 1145 C C . ASP A 1 143 ? -3.01 -23.406 -14.047 1 89.06 143 ASP A C 1
ATOM 1147 O O . ASP A 1 143 ? -2.939 -24.578 -13.656 1 89.06 143 ASP A O 1
ATOM 1151 N N . LYS A 1 144 ? -2.072 -22.75 -14.5 1 85.5 144 LYS A N 1
ATOM 1152 C CA . LYS A 1 144 ? -0.75 -23.375 -14.562 1 85.5 144 LYS A CA 1
ATOM 1153 C C . LYS A 1 144 ? -0.21 -23.656 -13.156 1 85.5 144 LYS A C 1
ATOM 1155 O O . LYS A 1 144 ? 0.425 -24.688 -12.93 1 85.5 144 LYS A O 1
ATOM 1160 N N . LEU A 1 145 ? -0.418 -22.734 -12.266 1 86.06 145 LEU A N 1
ATOM 1161 C CA . LEU A 1 145 ? 0.039 -22.922 -10.891 1 86.06 145 LEU A CA 1
ATOM 1162 C C . LEU A 1 145 ? -0.68 -24.094 -10.234 1 86.06 145 LEU A C 1
ATOM 1164 O O . LEU A 1 145 ? -0.058 -24.891 -9.531 1 86.06 145 LEU A O 1
ATOM 1168 N N . LYS A 1 146 ? -1.953 -24.188 -10.523 1 86.25 146 LYS A N 1
ATOM 1169 C CA . LYS A 1 146 ? -2.732 -25.297 -9.977 1 86.25 146 LYS A CA 1
ATOM 1170 C C . LYS A 1 146 ? -2.246 -26.641 -10.523 1 86.25 146 LYS A C 1
ATOM 1172 O O . LYS A 1 146 ? -2.139 -27.609 -9.773 1 86.25 146 LYS A O 1
ATOM 1177 N N . GLN A 1 147 ? -1.976 -26.594 -11.711 1 84.19 147 GLN A N 1
ATOM 1178 C CA . GLN A 1 147 ? -1.467 -27.797 -12.359 1 84.19 147 GLN A CA 1
ATOM 1179 C C . GLN A 1 147 ? -0.111 -28.203 -11.781 1 84.19 147 GLN A C 1
ATOM 1181 O O . GLN A 1 147 ? 0.131 -29.375 -11.516 1 84.19 147 GLN A O 1
ATOM 1186 N N . THR A 1 148 ? 0.589 -27.172 -11.547 1 85.38 148 THR A N 1
ATOM 1187 C CA . THR A 1 148 ? 1.924 -27.422 -11.016 1 85.38 148 THR A CA 1
ATOM 1188 C C . THR A 1 148 ? 1.845 -27.922 -9.578 1 85.38 148 THR A C 1
ATOM 1190 O O . THR A 1 148 ? 2.541 -28.875 -9.211 1 85.38 148 THR A O 1
ATOM 1193 N N . ALA A 1 149 ? 1.1 -27.312 -8.852 1 85.31 149 ALA A N 1
ATOM 1194 C CA . ALA A 1 149 ? 0.9 -27.75 -7.477 1 85.31 149 ALA A CA 1
ATOM 1195 C C . ALA A 1 149 ? 0.393 -29.188 -7.43 1 85.31 149 ALA A C 1
ATOM 1197 O O . ALA A 1 149 ? 0.86 -30 -6.617 1 85.31 149 ALA A O 1
ATOM 1198 N N . GLY A 1 150 ? -0.557 -29.531 -8.297 1 83.88 150 GLY A N 1
ATOM 1199 C CA . GLY A 1 150 ? -1.103 -30.891 -8.383 1 83.88 150 GLY A CA 1
ATOM 1200 C C . GLY A 1 150 ? -0.066 -31.922 -8.758 1 83.88 150 GLY A C 1
ATOM 1201 O O . GLY A 1 150 ? -0.036 -33 -8.188 1 83.88 150 GLY A O 1
ATOM 1202 N N . GLU A 1 151 ? 0.693 -31.531 -9.617 1 83.12 151 GLU A N 1
ATOM 1203 C CA . GLU A 1 151 ? 1.744 -32.438 -10.07 1 83.12 151 GLU A CA 1
ATOM 1204 C C . GLU A 1 151 ? 2.766 -32.688 -8.961 1 83.12 151 GLU A C 1
ATOM 1206 O O . GLU A 1 151 ? 3.24 -33.812 -8.789 1 83.12 151 GLU A O 1
ATOM 1211 N N . MET A 1 152 ? 3.059 -31.578 -8.305 1 83.25 152 MET A N 1
ATOM 1212 C CA . MET A 1 152 ? 4.02 -31.703 -7.215 1 83.25 152 MET A CA 1
ATOM 1213 C C . MET A 1 152 ? 3.449 -32.562 -6.09 1 83.25 152 MET A C 1
ATOM 1215 O O . MET A 1 152 ? 4.156 -33.406 -5.527 1 83.25 152 MET A O 1
ATOM 1219 N N . ILE A 1 153 ? 2.209 -32.406 -5.812 1 84.38 153 ILE A N 1
ATOM 1220 C CA . ILE A 1 153 ? 1.543 -33.156 -4.762 1 84.38 153 ILE A CA 1
ATOM 1221 C C . ILE A 1 153 ? 1.45 -34.625 -5.164 1 84.38 153 ILE A C 1
ATOM 1223 O O . ILE A 1 153 ? 1.707 -35.531 -4.352 1 84.38 153 ILE A O 1
ATOM 1227 N N . SER A 1 154 ? 1.108 -34.969 -6.359 1 84.88 154 SER A N 1
ATOM 1228 C CA . SER A 1 154 ? 1.002 -36.344 -6.863 1 84.88 154 SER A CA 1
ATOM 1229 C C . SER A 1 154 ? 2.359 -37.031 -6.859 1 84.88 154 SER A C 1
ATOM 1231 O O . SER A 1 154 ? 2.453 -38.219 -6.535 1 84.88 154 SER A O 1
ATOM 1233 N N . LYS A 1 155 ? 3.324 -36.25 -7.098 1 81.56 155 LYS A N 1
ATOM 1234 C CA . LYS A 1 155 ? 4.668 -36.812 -7.098 1 81.56 155 LYS A CA 1
ATOM 1235 C C . LYS A 1 155 ? 5.125 -37.156 -5.68 1 81.56 155 LYS A C 1
ATOM 1237 O O . LYS A 1 155 ? 5.762 -38.188 -5.453 1 81.56 155 LYS A O 1
ATOM 1242 N N . VAL A 1 156 ? 4.773 -36.219 -4.805 1 81.06 156 VAL A N 1
ATOM 1243 C CA . VAL A 1 156 ? 5.18 -36.406 -3.422 1 81.06 156 VAL A CA 1
ATOM 1244 C C . VAL A 1 156 ? 4.398 -37.594 -2.824 1 81.06 156 VAL A C 1
ATOM 1246 O O . VAL A 1 156 ? 4.938 -38.375 -2.035 1 81.06 156 VAL A O 1
ATOM 1249 N N . LYS A 1 157 ? 3.193 -37.812 -3.246 1 84.88 157 LYS A N 1
ATOM 1250 C CA . LYS A 1 157 ? 2.357 -38.906 -2.736 1 84.88 157 LYS A CA 1
ATOM 1251 C C . LYS A 1 157 ? 2.766 -40.25 -3.34 1 84.88 157 LYS A C 1
ATOM 1253 O O . LYS A 1 157 ? 2.541 -41.312 -2.738 1 84.88 157 LYS A O 1
ATOM 1258 N N . SER A 1 158 ? 3.24 -40.188 -4.414 1 81.06 158 SER A N 1
ATOM 1259 C CA . SER A 1 158 ? 3.627 -41.438 -5.074 1 81.06 158 SER A CA 1
ATOM 1260 C C . SER A 1 158 ? 5.016 -41.875 -4.629 1 81.06 158 SER A C 1
ATOM 1262 O O . SER A 1 158 ? 5.414 -43.031 -4.887 1 81.06 158 SER A O 1
ATOM 1264 N N . THR A 1 159 ? 5.707 -41 -3.957 1 66 159 THR A N 1
ATOM 1265 C CA . THR A 1 159 ? 6.98 -41.438 -3.414 1 66 159 THR A CA 1
ATOM 1266 C C . THR A 1 159 ? 6.82 -41.906 -1.97 1 66 159 THR A C 1
ATOM 1268 O O . THR A 1 159 ? 7.414 -42.906 -1.562 1 66 159 THR A O 1
ATOM 1271 N N . MET B 1 1 ? -8.172 -63.844 -39.906 1 37.34 1 MET B N 1
ATOM 1272 C CA . MET B 1 1 ? -8.57 -62.5 -39.531 1 37.34 1 MET B CA 1
ATOM 1273 C C . MET B 1 1 ? -7.449 -61.812 -38.75 1 37.34 1 MET B C 1
ATOM 1275 O O . MET B 1 1 ? -6.977 -62.312 -37.75 1 37.34 1 MET B O 1
ATOM 1279 N N . PRO B 1 2 ? -6.504 -61.031 -39.344 1 47.56 2 PRO B N 1
ATOM 1280 C CA . PRO B 1 2 ? -5.32 -60.375 -38.75 1 47.56 2 PRO B CA 1
ATOM 1281 C C . PRO B 1 2 ? -5.652 -59.5 -37.562 1 47.56 2 PRO B C 1
ATOM 1283 O O . PRO B 1 2 ? -6.707 -58.875 -37.531 1 47.56 2 PRO B O 1
ATOM 1286 N N . ARG B 1 3 ? -5.199 -59.875 -36.344 1 48.94 3 ARG B N 1
ATOM 1287 C CA . ARG B 1 3 ? -5.215 -59.031 -35.156 1 48.94 3 ARG B CA 1
ATOM 1288 C C . ARG B 1 3 ? -4.715 -57.625 -35.469 1 48.94 3 ARG B C 1
ATOM 1290 O O . ARG B 1 3 ? -3.58 -57.438 -35.906 1 48.94 3 ARG B O 1
ATOM 1297 N N . GLN B 1 4 ? -5.508 -56.656 -36 1 41.78 4 GLN B N 1
ATOM 1298 C CA . GLN B 1 4 ? -5.191 -55.219 -36.062 1 41.78 4 GLN B CA 1
ATOM 1299 C C . GLN B 1 4 ? -4.668 -54.75 -34.719 1 41.78 4 GLN B C 1
ATOM 1301 O O . GLN B 1 4 ? -5.395 -54.75 -33.719 1 41.78 4 GLN B O 1
ATOM 1306 N N . ASP B 1 5 ? -3.469 -55.094 -34.281 1 41.84 5 ASP B N 1
ATOM 1307 C CA . ASP B 1 5 ? -2.791 -54.406 -33.188 1 41.84 5 ASP B CA 1
ATOM 1308 C C . ASP B 1 5 ? -3.023 -52.875 -33.25 1 41.84 5 ASP B C 1
ATOM 1310 O O . ASP B 1 5 ? -2.506 -52.219 -34.156 1 41.84 5 ASP B O 1
ATOM 1314 N N . GLY B 1 6 ? -4.242 -52.375 -33.156 1 42.38 6 GLY B N 1
ATOM 1315 C CA . GLY B 1 6 ? -4.449 -50.938 -32.969 1 42.38 6 GLY B CA 1
ATOM 1316 C C . GLY B 1 6 ? -3.361 -50.281 -32.156 1 42.38 6 GLY B C 1
ATOM 1317 O O . GLY B 1 6 ? -3.152 -50.625 -31 1 42.38 6 GLY B O 1
ATOM 1318 N N . ALA B 1 7 ? -2.234 -49.906 -32.75 1 43.28 7 ALA B N 1
ATOM 1319 C CA . ALA B 1 7 ? -1.252 -48.969 -32.219 1 43.28 7 ALA B CA 1
ATOM 1320 C C . ALA B 1 7 ? -1.915 -47.938 -31.281 1 43.28 7 ALA B C 1
ATOM 1322 O O . ALA B 1 7 ? -2.748 -47.156 -31.719 1 43.28 7 ALA B O 1
ATOM 1323 N N . GLU B 1 8 ? -2.369 -48.25 -30.109 1 45.12 8 GLU B N 1
ATOM 1324 C CA . GLU B 1 8 ? -2.627 -47.219 -29.109 1 45.12 8 GLU B CA 1
ATOM 1325 C C . GLU B 1 8 ? -1.62 -46.094 -29.234 1 45.12 8 GLU B C 1
ATOM 1327 O O . GLU B 1 8 ? -0.428 -46.281 -28.984 1 45.12 8 GLU B O 1
ATOM 1332 N N . ALA B 1 9 ? -1.596 -45.375 -30.344 1 47.12 9 ALA B N 1
ATOM 1333 C CA . ALA B 1 9 ? -0.916 -44.062 -30.422 1 47.12 9 ALA B CA 1
ATOM 1334 C C . ALA B 1 9 ? -0.828 -43.406 -29.047 1 47.12 9 ALA B C 1
ATOM 1336 O O . ALA B 1 9 ? -1.846 -43.25 -28.375 1 47.12 9 ALA B O 1
ATOM 1337 N N . GLY B 1 10 ? 0.175 -43.625 -28.281 1 44 10 GLY B N 1
ATOM 1338 C CA . GLY B 1 10 ? 0.489 -42.938 -27.031 1 44 10 GLY B CA 1
ATOM 1339 C C . GLY B 1 10 ? 0.013 -41.5 -27 1 44 10 GLY B C 1
ATOM 1340 O O . GLY B 1 10 ? 0.148 -40.781 -28 1 44 10 GLY B O 1
ATOM 1341 N N . ALA B 1 11 ? -1.066 -41.281 -26.422 1 50.34 11 ALA B N 1
ATOM 1342 C CA . ALA B 1 11 ? -1.508 -39.906 -26.125 1 50.34 11 ALA B CA 1
ATOM 1343 C C . ALA B 1 11 ? -0.316 -38.969 -25.938 1 50.34 11 ALA B C 1
ATOM 1345 O O . ALA B 1 11 ? 0.666 -39.344 -25.281 1 50.34 11 ALA B O 1
ATOM 1346 N N . PRO B 1 12 ? 0.025 -38.031 -26.828 1 52.28 12 PRO B N 1
ATOM 1347 C CA . PRO B 1 12 ? 1.1 -37.062 -26.656 1 52.28 12 PRO B CA 1
ATOM 1348 C C . PRO B 1 12 ? 1.279 -36.656 -25.203 1 52.28 12 PRO B C 1
ATOM 1350 O O . PRO B 1 12 ? 0.297 -36.5 -24.469 1 52.28 12 PRO B O 1
ATOM 1353 N N . LYS B 1 13 ? 2.307 -37.094 -24.406 1 54.56 13 LYS B N 1
ATOM 1354 C CA . LYS B 1 13 ? 2.686 -36.688 -23.062 1 54.56 13 LYS B CA 1
ATOM 1355 C C . LYS B 1 13 ? 2.434 -35.219 -22.828 1 54.56 13 LYS B C 1
ATOM 1357 O O . LYS B 1 13 ? 3 -34.375 -23.516 1 54.56 13 LYS B O 1
ATOM 1362 N N . ASP B 1 14 ? 1.245 -34.75 -22.438 1 62.53 14 ASP B N 1
ATOM 1363 C CA . ASP B 1 14 ? 0.887 -33.375 -22.094 1 62.53 14 ASP B CA 1
ATOM 1364 C C . ASP B 1 14 ? 1.987 -32.688 -21.281 1 62.53 14 ASP B C 1
ATOM 1366 O O . ASP B 1 14 ? 2.117 -32.969 -20.078 1 62.53 14 ASP B O 1
ATOM 1370 N N . ASN B 1 15 ? 3.133 -32.344 -21.969 1 72.12 15 ASN B N 1
ATOM 1371 C CA . ASN B 1 15 ? 4.309 -31.672 -21.406 1 72.12 15 ASN B CA 1
ATOM 1372 C C . ASN B 1 15 ? 3.947 -30.344 -20.766 1 72.12 15 ASN B C 1
ATOM 1374 O O . ASN B 1 15 ? 4.824 -29.609 -20.297 1 72.12 15 ASN B O 1
ATOM 1378 N N . SER B 1 16 ? 2.717 -30.031 -20.828 1 74.94 16 SER B N 1
ATOM 1379 C CA . SER B 1 16 ? 2.275 -28.75 -20.281 1 74.94 16 SER B CA 1
ATOM 1380 C C . SER B 1 16 ? 2.582 -28.641 -18.797 1 74.94 16 SER B C 1
ATOM 1382 O O . SER B 1 16 ? 2.99 -27.578 -18.312 1 74.94 16 SER B O 1
ATOM 1384 N N . GLY B 1 17 ? 2.449 -29.75 -18.172 1 74 17 GLY B N 1
ATOM 1385 C CA . GLY B 1 17 ? 2.74 -29.75 -16.75 1 74 17 GLY B CA 1
ATOM 1386 C C . GLY B 1 17 ? 4.195 -29.469 -16.438 1 74 17 GLY B C 1
ATOM 1387 O O . GLY B 1 17 ? 4.504 -28.688 -15.539 1 74 17 GLY B O 1
ATOM 1388 N N . TYR B 1 18 ? 5.043 -30.078 -17.203 1 78.25 18 TYR B N 1
ATOM 1389 C CA . TYR B 1 18 ? 6.473 -29.875 -17 1 78.25 18 TYR B CA 1
ATOM 1390 C C . TYR B 1 18 ? 6.875 -28.438 -17.344 1 78.25 18 TYR B C 1
ATOM 1392 O O . TYR B 1 18 ? 7.719 -27.844 -16.672 1 78.25 18 TYR B O 1
ATOM 1400 N N . ILE B 1 19 ? 6.277 -27.953 -18.281 1 81.81 19 ILE B N 1
ATOM 1401 C CA . ILE B 1 19 ? 6.566 -26.578 -18.688 1 81.81 19 ILE B CA 1
ATOM 1402 C C . ILE B 1 19 ? 6.137 -25.625 -17.578 1 81.81 19 ILE B C 1
ATOM 1404 O O . ILE B 1 19 ? 6.867 -24.688 -17.25 1 81.81 19 ILE B O 1
ATOM 1408 N N . ALA B 1 20 ? 5.023 -25.953 -17.062 1 83.56 20 ALA B N 1
ATOM 1409 C CA . ALA B 1 20 ? 4.535 -25.125 -15.969 1 83.56 20 ALA B CA 1
ATOM 1410 C C . ALA B 1 20 ? 5.469 -25.203 -14.766 1 83.56 20 ALA B C 1
ATOM 1412 O O . ALA B 1 20 ? 5.785 -24.188 -14.148 1 83.56 20 ALA B O 1
ATOM 1413 N N . LEU B 1 21 ? 5.859 -26.375 -14.5 1 85.88 21 LEU B N 1
ATOM 1414 C CA . LEU B 1 21 ? 6.777 -26.562 -13.383 1 85.88 21 LEU B CA 1
ATOM 1415 C C . LEU B 1 21 ? 8.086 -25.828 -13.609 1 85.88 21 LEU B C 1
ATOM 1417 O O . LEU B 1 21 ? 8.625 -25.203 -12.688 1 85.88 21 LEU B O 1
ATOM 1421 N N . GLY B 1 22 ? 8.57 -25.906 -14.781 1 89.75 22 GLY B N 1
ATOM 1422 C CA . GLY B 1 22 ? 9.773 -25.172 -15.133 1 89.75 22 GLY B CA 1
ATOM 1423 C C . GLY B 1 22 ? 9.617 -23.656 -14.984 1 89.75 22 GLY B C 1
ATOM 1424 O O . GLY B 1 22 ? 10.508 -22.984 -14.461 1 89.75 22 GLY B O 1
ATOM 1425 N N . GLY B 1 23 ? 8.547 -23.109 -15.398 1 90.88 23 GLY B N 1
ATOM 1426 C CA . GLY B 1 23 ? 8.266 -21.688 -15.258 1 90.88 23 GLY B CA 1
ATOM 1427 C C . GLY B 1 23 ? 8.219 -21.219 -13.812 1 90.88 23 GLY B C 1
ATOM 1428 O O . GLY B 1 23 ? 8.797 -20.188 -13.461 1 90.88 23 GLY B O 1
ATOM 1429 N N . VAL B 1 24 ? 7.574 -21.984 -13.008 1 90.69 24 VAL B N 1
ATOM 1430 C CA . VAL B 1 24 ? 7.473 -21.672 -11.586 1 90.69 24 VAL B CA 1
ATOM 1431 C C . VAL B 1 24 ? 8.859 -21.688 -10.953 1 90.69 24 VAL B C 1
ATOM 1433 O O . VAL B 1 24 ? 9.203 -20.797 -10.164 1 90.69 24 VAL B O 1
ATOM 1436 N N . ALA B 1 25 ? 9.633 -22.641 -11.344 1 91.62 25 ALA B N 1
ATOM 1437 C CA . ALA B 1 25 ? 11 -22.75 -10.82 1 91.62 25 ALA B CA 1
ATOM 1438 C C . ALA B 1 25 ? 11.828 -21.531 -11.211 1 91.62 25 ALA B C 1
ATOM 1440 O O . ALA B 1 25 ? 12.602 -21.016 -10.398 1 91.62 25 ALA B O 1
ATOM 1441 N N . VAL B 1 26 ? 11.656 -21.062 -12.398 1 93.5 26 VAL B N 1
ATOM 1442 C CA . VAL B 1 26 ? 12.391 -19.906 -12.891 1 93.5 26 VAL B CA 1
ATOM 1443 C C . VAL B 1 26 ? 12.016 -18.672 -12.086 1 93.5 26 VAL B C 1
ATOM 1445 O O . VAL B 1 26 ? 12.883 -17.875 -11.711 1 93.5 26 VAL B O 1
ATOM 1448 N N . VAL B 1 27 ? 10.773 -18.547 -11.789 1 92.5 27 VAL B N 1
ATOM 1449 C CA . VAL B 1 27 ? 10.297 -17.391 -11.023 1 92.5 27 VAL B CA 1
ATOM 1450 C C . VAL B 1 27 ? 10.867 -17.453 -9.609 1 92.5 27 VAL B C 1
ATOM 1452 O O . VAL B 1 27 ? 11.359 -16.438 -9.094 1 92.5 27 VAL B O 1
ATOM 1455 N N . ILE B 1 28 ? 10.844 -18.609 -9.023 1 93.56 28 ILE B N 1
ATOM 1456 C CA . ILE B 1 28 ? 11.352 -18.797 -7.668 1 93.56 28 ILE B CA 1
ATOM 1457 C C . ILE B 1 28 ? 12.844 -18.469 -7.629 1 93.56 28 ILE B C 1
ATOM 1459 O O . ILE B 1 28 ? 13.305 -17.75 -6.746 1 93.56 28 ILE B O 1
ATOM 1463 N N . LEU B 1 29 ? 13.555 -18.922 -8.617 1 94.25 29 LEU B N 1
ATOM 1464 C CA . LEU B 1 29 ? 14.984 -18.656 -8.688 1 94.25 29 LEU B CA 1
ATOM 1465 C C . LEU B 1 29 ? 15.266 -17.172 -8.891 1 94.25 29 LEU B C 1
ATOM 1467 O O . LEU B 1 29 ? 16.203 -16.641 -8.305 1 94.25 29 LEU B O 1
ATOM 1471 N N . TYR B 1 30 ? 14.492 -16.625 -9.719 1 94 30 TYR B N 1
ATOM 1472 C CA . TYR B 1 30 ? 14.664 -15.188 -9.953 1 94 30 TYR B CA 1
ATOM 1473 C C . TYR B 1 30 ? 14.406 -14.391 -8.688 1 94 30 TYR B C 1
ATOM 1475 O O . TYR B 1 30 ? 15.133 -13.445 -8.383 1 94 30 TYR B O 1
ATOM 1483 N N . LEU B 1 31 ? 13.445 -14.766 -7.891 1 93.56 31 LEU B N 1
ATOM 1484 C CA . LEU B 1 31 ? 13.125 -14.062 -6.652 1 93.56 31 LEU B CA 1
ATOM 1485 C C . LEU B 1 31 ? 14.203 -14.297 -5.598 1 93.56 31 LEU B C 1
ATOM 1487 O O . LEU B 1 31 ? 14.469 -13.422 -4.773 1 93.56 31 LEU B O 1
ATOM 1491 N N . ALA B 1 32 ? 14.812 -15.406 -5.719 1 92.12 32 ALA B N 1
ATOM 1492 C CA . ALA B 1 32 ? 15.836 -15.766 -4.734 1 92.12 32 ALA B CA 1
ATOM 1493 C C . ALA B 1 32 ? 17.156 -15.07 -5.035 1 92.12 32 ALA B C 1
ATOM 1495 O O . ALA B 1 32 ? 17.844 -14.602 -4.121 1 92.12 32 ALA B O 1
ATOM 1496 N N . PHE B 1 33 ? 17.453 -14.867 -6.348 1 89.62 33 PHE B N 1
ATOM 1497 C CA . PHE B 1 33 ? 18.812 -14.461 -6.66 1 89.62 33 PHE B CA 1
ATOM 1498 C C . PHE B 1 33 ? 18.812 -13.312 -7.66 1 89.62 33 PHE B C 1
ATOM 1500 O O . PHE B 1 33 ? 19.859 -12.711 -7.93 1 89.62 33 PHE B O 1
ATOM 1507 N N . GLY B 1 34 ? 17.75 -12.977 -8.141 1 88.38 34 GLY B N 1
ATOM 1508 C CA . GLY B 1 34 ? 17.719 -12.055 -9.266 1 88.38 34 GLY B CA 1
ATOM 1509 C C . GLY B 1 34 ? 17.953 -10.609 -8.859 1 88.38 34 GLY B C 1
ATOM 1510 O O . GLY B 1 34 ? 17.516 -10.18 -7.785 1 88.38 34 GLY B O 1
ATOM 1511 N N . TYR B 1 35 ? 18.625 -9.789 -9.719 1 85.06 35 TYR B N 1
ATOM 1512 C CA . TYR B 1 35 ? 18.922 -8.375 -9.492 1 85.06 35 TYR B CA 1
ATOM 1513 C C . TYR B 1 35 ? 17.641 -7.551 -9.477 1 85.06 35 TYR B C 1
ATOM 1515 O O . TYR B 1 35 ? 17.531 -6.559 -8.758 1 85.06 35 TYR B O 1
ATOM 1523 N N . GLY B 1 36 ? 16.562 -8.016 -9.984 1 87.31 36 GLY B N 1
ATOM 1524 C CA . GLY B 1 36 ? 15.297 -7.32 -10.07 1 87.31 36 GLY B CA 1
ATOM 1525 C C . GLY B 1 36 ? 14.18 -8.023 -9.328 1 87.31 36 GLY B C 1
ATOM 1526 O O . GLY B 1 36 ? 13.008 -7.883 -9.68 1 87.31 36 GLY B O 1
ATOM 1527 N N . ALA B 1 37 ? 14.602 -8.742 -8.344 1 91.19 37 ALA B N 1
ATOM 1528 C CA . ALA B 1 37 ? 13.609 -9.523 -7.613 1 91.19 37 ALA B CA 1
ATOM 1529 C C . ALA B 1 37 ? 12.578 -8.617 -6.945 1 91.19 37 ALA B C 1
ATOM 1531 O O . ALA B 1 37 ? 11.398 -8.969 -6.855 1 91.19 37 ALA B O 1
ATOM 1532 N N . GLN B 1 38 ? 13.031 -7.445 -6.578 1 88.19 38 GLN B N 1
ATOM 1533 C CA . GLN B 1 38 ? 12.148 -6.477 -5.934 1 88.19 38 GLN B CA 1
ATOM 1534 C C . GLN B 1 38 ? 11.016 -6.055 -6.863 1 88.19 38 GLN B C 1
ATOM 1536 O O . GLN B 1 38 ? 9.883 -5.867 -6.422 1 88.19 38 GLN B O 1
ATOM 1541 N N . ILE B 1 39 ? 11.359 -5.922 -8.125 1 89.12 39 ILE B N 1
ATOM 1542 C CA . ILE B 1 39 ? 10.367 -5.496 -9.109 1 89.12 39 ILE B CA 1
ATOM 1543 C C . ILE B 1 39 ? 9.297 -6.578 -9.25 1 89.12 39 ILE B C 1
ATOM 1545 O O . ILE B 1 39 ? 8.102 -6.289 -9.18 1 89.12 39 ILE B O 1
ATOM 1549 N N . LEU B 1 40 ? 9.797 -7.812 -9.398 1 91.69 40 LEU B N 1
ATOM 1550 C CA . LEU B 1 40 ? 8.852 -8.914 -9.508 1 91.69 40 LEU B CA 1
ATOM 1551 C C . LEU B 1 40 ? 7.996 -9.039 -8.25 1 91.69 40 LEU B C 1
ATOM 1553 O O . LEU B 1 40 ? 6.789 -9.266 -8.336 1 91.69 40 LEU B O 1
ATOM 1557 N N . CYS B 1 41 ? 8.555 -8.844 -7.102 1 93.56 41 CYS B N 1
ATOM 1558 C CA . CYS B 1 41 ? 7.82 -8.875 -5.844 1 93.56 41 CYS B CA 1
ATOM 1559 C C . CYS B 1 41 ? 6.762 -7.773 -5.801 1 93.56 41 CYS B C 1
ATOM 1561 O O . CYS B 1 41 ? 5.664 -7.984 -5.281 1 93.56 41 CYS B O 1
ATOM 1563 N N . ASN B 1 42 ? 7.055 -6.621 -6.363 1 93.38 42 ASN B N 1
ATOM 1564 C CA . ASN B 1 42 ? 6.109 -5.512 -6.418 1 93.38 42 ASN B CA 1
ATOM 1565 C C . ASN B 1 42 ? 4.957 -5.805 -7.375 1 93.38 42 ASN B C 1
ATOM 1567 O O . ASN B 1 42 ? 3.805 -5.473 -7.09 1 93.38 42 ASN B O 1
ATOM 1571 N N . VAL B 1 43 ? 5.289 -6.449 -8.445 1 93.69 43 VAL B N 1
ATOM 1572 C CA . VAL B 1 43 ? 4.242 -6.82 -9.398 1 93.69 43 VAL B CA 1
ATOM 1573 C C . VAL B 1 43 ? 3.252 -7.77 -8.727 1 93.69 43 VAL B C 1
ATOM 1575 O O . VAL B 1 43 ? 2.037 -7.578 -8.82 1 93.69 43 VAL B O 1
ATOM 1578 N N . ILE B 1 44 ? 3.723 -8.68 -7.965 1 94.88 44 ILE B N 1
ATOM 1579 C CA . ILE B 1 44 ? 2.881 -9.688 -7.332 1 94.88 44 ILE B CA 1
ATOM 1580 C C . ILE B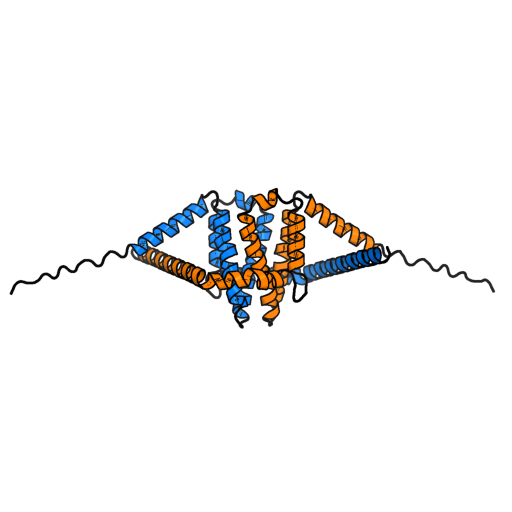 1 44 ? 2.221 -9.102 -6.086 1 94.88 44 ILE B C 1
ATOM 1582 O O . ILE B 1 44 ? 1.022 -9.297 -5.859 1 94.88 44 ILE B O 1
ATOM 1586 N N . GLY B 1 45 ? 2.998 -8.328 -5.359 1 96.75 45 GLY B N 1
ATOM 1587 C CA . GLY B 1 45 ? 2.543 -7.887 -4.051 1 96.75 45 GLY B CA 1
ATOM 1588 C C . GLY B 1 45 ? 1.792 -6.57 -4.09 1 96.75 45 GLY B C 1
ATOM 1589 O O . GLY B 1 45 ? 1.146 -6.188 -3.111 1 96.75 45 GLY B O 1
ATOM 1590 N N . VAL B 1 46 ? 1.84 -5.887 -5.258 1 97.69 46 VAL B N 1
ATOM 1591 C CA . VAL B 1 46 ? 1.209 -4.57 -5.293 1 97.69 46 VAL B CA 1
ATOM 1592 C C . VAL B 1 46 ? 0.348 -4.445 -6.547 1 97.69 46 VAL B C 1
ATOM 1594 O O . VAL B 1 46 ? -0.856 -4.191 -6.461 1 97.69 46 VAL B O 1
ATOM 1597 N N . ALA B 1 47 ? 0.895 -4.762 -7.676 1 96.06 47 ALA B N 1
ATOM 1598 C CA . ALA B 1 47 ? 0.147 -4.582 -8.914 1 96.06 47 ALA B CA 1
ATOM 1599 C C . ALA B 1 47 ? -1.05 -5.527 -8.977 1 96.06 47 ALA B C 1
ATOM 1601 O O . ALA B 1 47 ? -2.16 -5.109 -9.312 1 96.06 47 ALA B O 1
ATOM 1602 N N . TYR B 1 48 ? -0.828 -6.738 -8.617 1 96.75 48 TYR B N 1
ATOM 1603 C CA . TYR B 1 48 ? -1.901 -7.727 -8.664 1 96.75 48 TYR B CA 1
ATOM 1604 C C . TYR B 1 48 ? -3.008 -7.379 -7.676 1 96.75 48 TYR B C 1
ATOM 1606 O O . TYR B 1 48 ? -4.18 -7.305 -8.047 1 96.75 48 TYR B O 1
ATOM 1614 N N . PRO B 1 49 ? -2.617 -7.133 -6.438 1 97.88 49 PRO B N 1
ATOM 1615 C CA . PRO B 1 49 ? -3.676 -6.742 -5.504 1 97.88 49 PRO B CA 1
ATOM 1616 C C . PRO B 1 49 ? -4.391 -5.461 -5.922 1 97.88 49 PRO B C 1
ATOM 1618 O O . PRO B 1 49 ? -5.594 -5.316 -5.691 1 97.88 49 PRO B O 1
ATOM 1621 N N . ALA B 1 50 ? -3.666 -4.523 -6.465 1 97.94 50 ALA B N 1
ATOM 1622 C CA . ALA B 1 50 ? -4.312 -3.307 -6.949 1 97.94 50 ALA B CA 1
ATOM 1623 C C . ALA B 1 50 ? -5.34 -3.623 -8.031 1 97.94 50 ALA B C 1
ATOM 1625 O O . ALA B 1 50 ? -6.449 -3.088 -8.016 1 97.94 50 ALA B O 1
ATOM 1626 N N . TYR B 1 51 ? -5 -4.531 -8.859 1 96.94 51 TYR B N 1
ATOM 1627 C CA . TYR B 1 51 ? -5.887 -4.926 -9.945 1 96.94 51 TYR B CA 1
ATOM 1628 C C . TYR B 1 51 ? -7.148 -5.59 -9.406 1 96.94 51 TYR B C 1
ATOM 1630 O O . TYR B 1 51 ? -8.258 -5.254 -9.82 1 96.94 51 TYR B O 1
ATOM 1638 N N . ILE B 1 52 ? -7.012 -6.492 -8.516 1 97 52 ILE B N 1
ATOM 1639 C CA . ILE B 1 52 ? -8.164 -7.207 -7.969 1 97 52 ILE B CA 1
ATOM 1640 C C . ILE B 1 52 ? -9.008 -6.254 -7.125 1 97 52 ILE B C 1
ATOM 1642 O O . ILE B 1 52 ? -10.234 -6.379 -7.078 1 97 52 ILE B O 1
ATOM 1646 N N . SER B 1 53 ? -8.328 -5.324 -6.445 1 98.06 53 SER B N 1
ATOM 1647 C CA . SER B 1 53 ? -9.047 -4.324 -5.668 1 98.06 53 SER B CA 1
ATOM 1648 C C . SER B 1 53 ? -9.953 -3.475 -6.559 1 98.06 53 SER B C 1
ATOM 1650 O O . SER B 1 53 ? -11.039 -3.074 -6.148 1 98.06 53 SER B O 1
ATOM 1652 N N . MET B 1 54 ? -9.5 -3.213 -7.789 1 97.44 54 MET B N 1
ATOM 1653 C CA . MET B 1 54 ? -10.336 -2.465 -8.719 1 97.44 54 MET B CA 1
ATOM 1654 C C . MET B 1 54 ? -11.617 -3.232 -9.047 1 97.44 54 MET B C 1
ATOM 1656 O O . MET B 1 54 ? -12.688 -2.641 -9.148 1 97.44 54 MET B O 1
ATOM 1660 N N . LYS B 1 55 ? -11.484 -4.5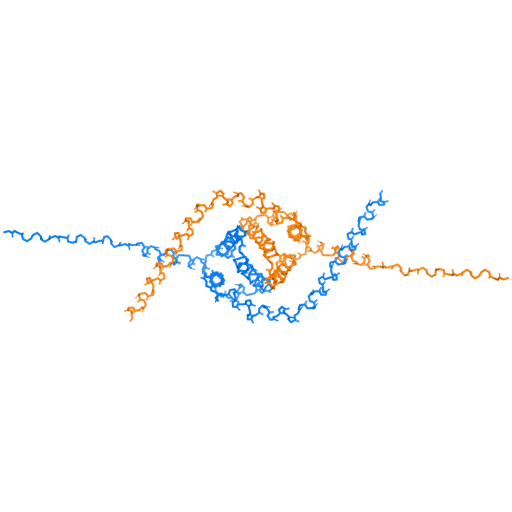 -9.141 1 96.69 55 LYS B N 1
ATOM 1661 C CA . LYS B 1 55 ? -12.664 -5.328 -9.375 1 96.69 55 LYS B CA 1
ATOM 1662 C C . LYS B 1 55 ? -13.594 -5.297 -8.164 1 96.69 55 LYS B C 1
ATOM 1664 O O . LYS B 1 55 ? -14.82 -5.23 -8.32 1 96.69 55 LYS B O 1
ATOM 1669 N N . ALA B 1 56 ? -13.008 -5.344 -6.984 1 96.06 56 ALA B N 1
ATOM 1670 C CA . ALA B 1 56 ? -13.805 -5.309 -5.762 1 96.06 56 ALA B CA 1
ATOM 1671 C C . ALA B 1 56 ? -14.57 -3.994 -5.648 1 96.06 56 ALA B C 1
ATOM 1673 O O . ALA B 1 56 ? -15.75 -3.988 -5.27 1 96.06 56 ALA B O 1
ATOM 1674 N N . ILE B 1 57 ? -13.93 -2.92 -6.031 1 96.56 57 ILE B N 1
ATOM 1675 C CA . ILE B 1 57 ? -14.531 -1.592 -5.953 1 96.56 57 ILE B CA 1
ATOM 1676 C C . ILE B 1 57 ? -15.766 -1.53 -6.84 1 96.56 57 ILE B C 1
ATOM 1678 O O . ILE B 1 57 ? -16.75 -0.861 -6.504 1 96.56 57 ILE B O 1
ATOM 1682 N N . GLU B 1 58 ? -15.758 -2.252 -7.91 1 94.5 58 GLU B N 1
ATOM 1683 C CA . GLU B 1 58 ? -16.812 -2.172 -8.914 1 94.5 58 GLU B CA 1
ATOM 1684 C C . GLU B 1 58 ? -18.016 -3.033 -8.516 1 94.5 58 GLU B C 1
ATOM 1686 O O . GLU B 1 58 ? -19.094 -2.904 -9.094 1 94.5 58 GLU B O 1
ATOM 1691 N N . THR B 1 59 ? -17.766 -3.902 -7.562 1 94.56 59 THR B N 1
ATOM 1692 C CA . THR B 1 59 ? -18.891 -4.723 -7.105 1 94.56 59 THR B CA 1
ATOM 1693 C C . THR B 1 59 ? -19.719 -3.975 -6.074 1 94.56 59 THR B C 1
ATOM 1695 O O . THR B 1 59 ? -19.359 -2.879 -5.648 1 94.56 59 THR B O 1
ATOM 1698 N N . ARG B 1 60 ? -20.828 -4.59 -5.633 1 93.5 60 ARG B N 1
ATOM 1699 C CA . ARG B 1 60 ? -21.75 -3.936 -4.715 1 93.5 60 ARG B CA 1
ATOM 1700 C C . ARG B 1 60 ? -21.609 -4.488 -3.303 1 93.5 60 ARG B C 1
ATOM 1702 O O . ARG B 1 60 ? -22.188 -3.955 -2.357 1 93.5 60 ARG B O 1
ATOM 1709 N N . THR B 1 61 ? -20.797 -5.438 -3.127 1 94.25 61 THR B N 1
ATOM 1710 C CA . THR B 1 61 ? -20.688 -6.09 -1.825 1 94.25 61 THR B CA 1
ATOM 1711 C C . THR B 1 61 ? -19.516 -5.527 -1.027 1 94.25 61 THR B C 1
ATOM 1713 O O . THR B 1 61 ? -18.438 -5.293 -1.578 1 94.25 61 THR B O 1
ATOM 1716 N N . LYS B 1 62 ? -19.703 -5.332 0.258 1 95.5 62 LYS B N 1
ATOM 1717 C CA . LYS B 1 62 ? -18.672 -4.805 1.146 1 95.5 62 LYS B CA 1
ATOM 1718 C C . LYS B 1 62 ? -17.578 -5.84 1.396 1 95.5 62 LYS B C 1
ATOM 1720 O O . LYS B 1 62 ? -16.406 -5.484 1.579 1 95.5 62 LYS B O 1
ATOM 1725 N N . GLU B 1 63 ? -17.969 -7.09 1.376 1 95.31 63 GLU B N 1
ATOM 1726 C CA . GLU B 1 63 ? -17.094 -8.164 1.83 1 95.31 63 GLU B CA 1
ATOM 1727 C C . GLU B 1 63 ? -15.82 -8.234 0.997 1 95.31 63 GLU B C 1
ATOM 1729 O O . GLU B 1 63 ? -14.742 -8.469 1.531 1 95.31 63 GLU B O 1
ATOM 1734 N N . ASP B 1 64 ? -15.992 -8.07 -0.283 1 95.5 64 ASP B N 1
ATOM 1735 C CA . ASP B 1 64 ? -14.797 -8.148 -1.111 1 95.5 64 ASP B CA 1
ATOM 1736 C C . ASP B 1 64 ? -13.914 -6.914 -0.912 1 95.5 64 ASP B C 1
ATOM 1738 O O . ASP B 1 64 ? -12.688 -7.02 -0.884 1 95.5 64 ASP B O 1
ATOM 1742 N N . ASP B 1 65 ? -14.547 -5.727 -0.693 1 97.19 65 ASP B N 1
ATOM 1743 C CA . ASP B 1 65 ? -13.766 -4.539 -0.349 1 97.19 65 ASP B CA 1
ATOM 1744 C C . ASP B 1 65 ? -12.992 -4.746 0.949 1 97.19 65 ASP B C 1
ATOM 1746 O O . ASP B 1 65 ? -11.812 -4.402 1.034 1 97.19 65 ASP B O 1
ATOM 1750 N N . THR B 1 66 ? -13.664 -5.281 1.938 1 97.44 66 THR B N 1
ATOM 1751 C CA . THR B 1 66 ? -13.062 -5.492 3.252 1 97.44 66 THR B CA 1
ATOM 1752 C C . THR B 1 66 ? -11.867 -6.434 3.16 1 97.44 66 THR B C 1
ATOM 1754 O O . THR B 1 66 ? -10.844 -6.207 3.797 1 97.44 66 THR B O 1
ATOM 1757 N N . LYS B 1 67 ? -12.047 -7.449 2.375 1 97.12 67 LYS B N 1
ATOM 1758 C CA . LYS B 1 67 ? -10.984 -8.438 2.225 1 97.12 67 LYS B CA 1
ATOM 1759 C C . LYS B 1 67 ? -9.711 -7.789 1.677 1 97.12 67 LYS B C 1
ATOM 1761 O O . LYS B 1 67 ? -8.633 -7.945 2.252 1 97.12 67 LYS B O 1
ATOM 1766 N N . TRP B 1 68 ? -9.867 -7.066 0.6 1 98.12 68 TRP B N 1
ATOM 1767 C CA . TRP B 1 68 ? -8.68 -6.5 -0.035 1 98.12 68 TRP B CA 1
ATOM 1768 C C . TRP B 1 68 ? -8.164 -5.297 0.752 1 98.12 68 TRP B C 1
ATOM 1770 O O . TRP B 1 68 ? -6.957 -5.039 0.782 1 98.12 68 TRP B O 1
ATOM 1780 N N . LEU B 1 69 ? -9.102 -4.613 1.455 1 98.44 69 LEU B N 1
ATOM 1781 C CA . LEU B 1 69 ? -8.648 -3.566 2.361 1 98.44 69 LEU B CA 1
ATOM 1782 C C . LEU B 1 69 ? -7.809 -4.152 3.496 1 98.44 69 LEU B C 1
ATOM 1784 O O . LEU B 1 69 ? -6.801 -3.564 3.895 1 98.44 69 LEU B O 1
ATOM 1788 N N . THR B 1 70 ? -8.195 -5.277 3.992 1 98.44 70 THR B N 1
ATOM 1789 C CA . THR B 1 70 ? -7.438 -5.98 5.02 1 98.44 70 THR B CA 1
ATOM 1790 C C . THR B 1 70 ? -6.047 -6.348 4.512 1 98.44 70 THR B C 1
ATOM 1792 O O . THR B 1 70 ? -5.059 -6.234 5.242 1 98.44 70 THR B O 1
ATOM 1795 N N . TYR B 1 71 ? -5.988 -6.777 3.271 1 98.5 71 TYR B N 1
ATOM 1796 C CA . TYR B 1 71 ? -4.691 -7.039 2.654 1 98.5 71 TYR B CA 1
ATOM 1797 C C . TYR B 1 71 ? -3.812 -5.793 2.684 1 98.5 71 TYR B C 1
ATOM 1799 O O . TYR B 1 71 ? -2.641 -5.863 3.064 1 98.5 71 TYR B O 1
ATOM 1807 N N . TRP B 1 72 ? -4.352 -4.664 2.287 1 98.56 72 TRP B N 1
ATOM 1808 C CA . TRP B 1 72 ? -3.586 -3.424 2.184 1 98.56 72 TRP B CA 1
ATOM 1809 C C . TRP B 1 72 ? -3.141 -2.943 3.561 1 98.56 72 TRP B C 1
ATOM 1811 O O . TRP B 1 72 ? -2.055 -2.381 3.707 1 98.56 72 TRP B O 1
ATOM 1821 N N . VAL B 1 73 ? -3.986 -3.152 4.586 1 98.38 73 VAL B N 1
ATOM 1822 C CA . VAL B 1 73 ? -3.59 -2.809 5.945 1 98.38 73 VAL B CA 1
ATOM 1823 C C . VAL B 1 73 ? -2.393 -3.658 6.367 1 98.38 73 VAL B C 1
ATOM 1825 O O . VAL B 1 73 ? -1.412 -3.139 6.906 1 98.38 73 VAL B O 1
ATOM 1828 N N . THR B 1 74 ? -2.459 -4.91 6.102 1 97.94 74 THR B N 1
ATOM 1829 C CA . THR B 1 74 ? -1.368 -5.824 6.422 1 97.94 74 THR B CA 1
ATOM 1830 C C . THR B 1 74 ? -0.104 -5.449 5.656 1 97.94 74 THR B C 1
ATOM 1832 O O . THR B 1 74 ? 0.988 -5.414 6.227 1 97.94 74 THR B O 1
ATOM 1835 N N . PHE B 1 75 ? -0.279 -5.16 4.406 1 97.69 75 PHE B N 1
ATOM 1836 C CA . PHE B 1 75 ? 0.807 -4.668 3.566 1 97.69 75 PHE B CA 1
ATOM 1837 C C . PHE B 1 75 ? 1.441 -3.422 4.176 1 97.69 75 PHE B C 1
ATOM 1839 O O . PHE B 1 75 ? 2.668 -3.307 4.23 1 97.69 75 PHE B O 1
ATOM 1846 N N . GLY B 1 76 ? 0.592 -2.498 4.551 1 97.06 76 GLY B N 1
ATOM 1847 C CA . GLY B 1 76 ? 1.077 -1.258 5.133 1 97.06 76 GLY B CA 1
ATOM 1848 C C . GLY B 1 76 ? 1.893 -1.469 6.395 1 97.06 76 GLY B C 1
ATOM 1849 O O . GLY B 1 76 ? 2.965 -0.88 6.555 1 97.06 76 GLY B O 1
ATOM 1850 N N . VAL B 1 77 ? 1.403 -2.277 7.285 1 94.75 77 VAL B N 1
ATOM 1851 C CA . VAL B 1 77 ? 2.1 -2.564 8.531 1 94.75 77 VAL B CA 1
ATOM 1852 C C . VAL B 1 77 ? 3.457 -3.197 8.234 1 94.75 77 VAL B C 1
ATOM 1854 O O . VAL B 1 77 ? 4.469 -2.814 8.828 1 94.75 77 VAL B O 1
ATOM 1857 N N . LEU B 1 78 ? 3.49 -4.145 7.301 1 92.94 78 LEU B N 1
ATOM 1858 C CA . LEU B 1 78 ? 4.746 -4.781 6.922 1 92.94 78 LEU B CA 1
ATOM 1859 C C . LEU B 1 78 ? 5.703 -3.768 6.297 1 92.94 78 LEU B C 1
ATOM 1861 O O . LEU B 1 78 ? 6.902 -3.791 6.578 1 92.94 78 LEU B O 1
ATOM 1865 N N . SER B 1 79 ? 5.113 -2.904 5.484 1 91.94 79 SER B N 1
ATOM 1866 C CA . SER B 1 79 ? 5.934 -1.907 4.801 1 91.94 79 SER B CA 1
ATOM 1867 C C . SER B 1 79 ? 6.574 -0.944 5.793 1 91.94 79 SER B C 1
ATOM 1869 O O . SER B 1 79 ? 7.738 -0.569 5.637 1 91.94 79 SER B O 1
ATOM 1871 N N . VAL B 1 80 ? 5.875 -0.542 6.793 1 90.38 80 VAL B N 1
ATOM 1872 C CA . VAL B 1 80 ? 6.387 0.364 7.816 1 90.38 80 VAL B CA 1
ATOM 1873 C C . VAL B 1 80 ? 7.523 -0.311 8.586 1 90.38 80 VAL B C 1
ATOM 1875 O O . VAL B 1 80 ? 8.578 0.292 8.805 1 90.38 80 VAL B O 1
ATOM 1878 N N . PHE B 1 81 ? 7.297 -1.511 8.938 1 88.56 81 PHE B N 1
ATOM 1879 C CA . PHE B 1 81 ? 8.32 -2.266 9.648 1 88.56 81 PHE B CA 1
ATOM 1880 C C . PHE B 1 81 ? 9.555 -2.453 8.773 1 88.56 81 PHE B C 1
ATOM 1882 O O . PHE B 1 81 ? 10.688 -2.402 9.266 1 88.56 81 PHE B O 1
ATOM 1889 N N . GLU B 1 82 ? 9.281 -2.668 7.559 1 87.75 82 GLU B N 1
ATOM 1890 C CA . GLU B 1 82 ? 10.383 -2.891 6.621 1 87.75 82 GLU B CA 1
ATOM 1891 C C . GLU B 1 82 ? 11.266 -1.652 6.5 1 87.75 82 GLU B C 1
ATOM 1893 O O . GLU B 1 82 ? 12.484 -1.765 6.344 1 87.75 82 GLU B O 1
ATOM 1898 N N . HIS B 1 83 ? 10.695 -0.483 6.512 1 84.94 83 HIS B N 1
ATOM 1899 C CA . HIS B 1 83 ? 11.469 0.744 6.387 1 84.94 83 HIS B CA 1
ATOM 1900 C C . HIS B 1 83 ? 12.359 0.963 7.605 1 84.94 83 HIS B C 1
ATOM 1902 O O . HIS B 1 83 ? 13.469 1.494 7.484 1 84.94 83 HIS B O 1
ATOM 1908 N N . PHE B 1 84 ? 11.938 0.499 8.734 1 80.19 84 PHE B N 1
ATOM 1909 C CA . PHE B 1 84 ? 12.703 0.633 9.969 1 80.19 84 PHE B CA 1
ATOM 1910 C C . PHE B 1 84 ? 13.758 -0.461 10.07 1 80.19 84 PHE B C 1
ATOM 1912 O O . PHE B 1 84 ? 14.812 -0.255 10.672 1 80.19 84 PHE B O 1
ATOM 1919 N N . SER B 1 85 ? 13.398 -1.479 9.445 1 75.75 85 SER B N 1
ATOM 1920 C CA . SER B 1 85 ? 14.273 -2.639 9.555 1 75.75 85 SER B CA 1
ATOM 1921 C C . SER B 1 85 ? 15.148 -2.793 8.305 1 75.75 85 SER B C 1
ATOM 1923 O O . SER B 1 85 ? 15.18 -3.865 7.699 1 75.75 85 SER B O 1
ATOM 1925 N N . PHE B 1 86 ? 15.594 -1.768 7.797 1 70.75 86 PHE B N 1
ATOM 1926 C CA . PHE B 1 86 ? 16.469 -1.866 6.637 1 70.75 86 PHE B CA 1
ATOM 1927 C C . PHE B 1 86 ? 17.453 -3.018 6.797 1 70.75 86 PHE B C 1
ATOM 1929 O O . PHE B 1 86 ? 17.812 -3.682 5.82 1 70.75 86 PHE B O 1
ATOM 1936 N N . PHE B 1 87 ? 17.672 -3.318 7.969 1 72.5 87 PHE B N 1
ATOM 1937 C CA . PHE B 1 87 ? 18.609 -4.391 8.297 1 72.5 87 PHE B CA 1
ATOM 1938 C C . PHE B 1 87 ? 18 -5.754 7.992 1 72.5 87 PHE B C 1
ATOM 1940 O O . PHE B 1 87 ? 18.688 -6.66 7.527 1 72.5 87 PHE B O 1
ATOM 1947 N N . LEU B 1 88 ? 16.688 -5.73 8.055 1 75.31 88 LEU B N 1
ATOM 1948 C CA . LEU B 1 88 ? 16.016 -7.008 7.828 1 75.31 88 LEU B CA 1
ATOM 1949 C C . LEU B 1 88 ? 16.234 -7.48 6.395 1 75.31 88 LEU B C 1
ATOM 1951 O O . LEU B 1 88 ? 16.516 -8.664 6.16 1 75.31 88 LEU B O 1
ATOM 1955 N N . VAL B 1 89 ? 16.172 -6.566 5.387 1 78.44 89 VAL B N 1
ATOM 1956 C CA . VAL B 1 89 ? 16.328 -6.91 3.977 1 78.44 89 VAL B CA 1
ATOM 1957 C C . VAL B 1 89 ? 17.719 -7.484 3.732 1 78.44 89 VAL B C 1
ATOM 1959 O O . VAL B 1 89 ? 17.875 -8.445 2.977 1 78.44 89 VAL B O 1
ATOM 1962 N N . GLN B 1 90 ? 18.688 -6.934 4.496 1 80.94 90 GLN B N 1
ATOM 1963 C CA . GLN B 1 90 ? 20.078 -7.348 4.297 1 80.94 90 GLN B CA 1
ATOM 1964 C C . GLN B 1 90 ? 20.375 -8.617 5.082 1 80.94 90 GLN B C 1
ATOM 1966 O O . GLN B 1 90 ? 21.25 -9.406 4.688 1 80.94 90 GLN B O 1
ATOM 1971 N N . ILE B 1 91 ? 19.688 -8.805 6.219 1 83.38 91 ILE B N 1
ATOM 1972 C CA . ILE B 1 91 ? 20 -9.906 7.129 1 83.38 91 ILE B CA 1
ATOM 1973 C C . ILE B 1 91 ? 19.312 -11.18 6.652 1 83.38 91 ILE B C 1
ATOM 1975 O O . ILE B 1 91 ? 19.828 -12.281 6.84 1 83.38 91 ILE B O 1
ATOM 1979 N N . ILE B 1 92 ? 18.234 -11.219 6.113 1 87.81 92 ILE B N 1
ATOM 1980 C CA . ILE B 1 92 ? 17.453 -12.383 5.723 1 87.81 92 ILE B CA 1
ATOM 1981 C C . ILE B 1 92 ? 17.828 -12.805 4.309 1 87.81 92 ILE B C 1
ATOM 1983 O O . ILE B 1 92 ? 17.609 -12.062 3.35 1 87.81 92 ILE B O 1
ATOM 1987 N N . PRO B 1 93 ? 18.484 -13.984 4.234 1 90.12 93 PRO B N 1
ATOM 1988 C CA . PRO B 1 93 ? 18.719 -14.516 2.893 1 90.12 93 PRO B CA 1
ATOM 1989 C C . PRO B 1 93 ? 17.438 -14.766 2.111 1 90.12 93 PRO B C 1
ATOM 1991 O O . PRO B 1 93 ? 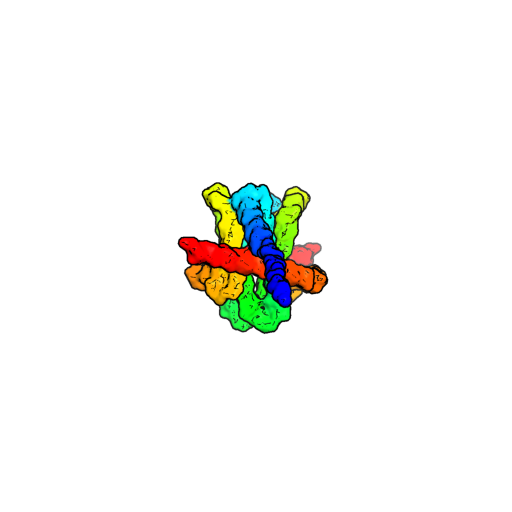16.422 -15.172 2.691 1 90.12 93 PRO B O 1
ATOM 1994 N N . PHE B 1 94 ? 17.391 -14.445 0.852 1 93.19 94 PHE B N 1
ATOM 1995 C CA . PHE B 1 94 ? 16.25 -14.625 -0.041 1 93.19 94 PHE B CA 1
ATOM 1996 C C . PHE B 1 94 ? 15.047 -13.812 0.434 1 93.19 94 PHE B C 1
ATOM 1998 O O . PHE B 1 94 ? 13.914 -14.281 0.383 1 93.19 94 PHE B O 1
ATOM 2005 N N . TYR B 1 95 ? 15.219 -12.688 0.87 1 92.88 95 TYR B N 1
ATOM 2006 C CA . TYR B 1 95 ? 14.18 -11.836 1.449 1 92.88 95 TYR B CA 1
ATOM 2007 C C . TYR B 1 95 ? 13.031 -11.641 0.47 1 92.88 95 TYR B C 1
ATOM 2009 O O . TYR B 1 95 ? 11.859 -11.75 0.847 1 92.88 95 TYR B O 1
ATOM 2017 N N . TRP B 1 96 ? 13.398 -11.367 -0.73 1 92.81 96 TRP B N 1
ATOM 2018 C CA . TRP B 1 96 ? 12.359 -11.047 -1.709 1 92.81 96 TRP B CA 1
ATOM 2019 C C . TRP B 1 96 ? 11.5 -12.273 -2.006 1 92.81 96 TRP B C 1
ATOM 2021 O O . TRP B 1 96 ? 10.305 -12.156 -2.262 1 92.81 96 TRP B O 1
ATOM 2031 N N . LEU B 1 97 ? 12.094 -13.391 -1.982 1 95.25 97 LEU B N 1
ATOM 2032 C CA . LEU B 1 97 ? 11.328 -14.625 -2.141 1 95.25 97 LEU B CA 1
ATOM 2033 C C . LEU B 1 97 ? 10.375 -14.828 -0.969 1 95.25 97 LEU B C 1
ATOM 2035 O O . LEU B 1 97 ? 9.195 -15.133 -1.167 1 95.25 97 LEU B O 1
ATOM 2039 N N . LEU B 1 98 ? 10.898 -14.648 0.228 1 95.31 98 LEU B N 1
ATOM 2040 C CA . LEU B 1 98 ? 10.086 -14.82 1.426 1 95.31 98 LEU B CA 1
ATOM 2041 C C . LEU B 1 98 ? 8.945 -13.805 1.46 1 95.31 98 LEU B C 1
ATOM 2043 O O . LEU B 1 98 ? 7.809 -14.156 1.79 1 95.31 98 LEU B O 1
ATOM 2047 N N . LYS B 1 99 ? 9.242 -12.633 1.108 1 95.31 99 LYS B N 1
ATOM 2048 C CA . LYS B 1 99 ? 8.242 -11.578 1.079 1 95.31 99 LYS B CA 1
ATOM 2049 C C . LYS B 1 99 ? 7.148 -11.891 0.058 1 95.31 99 LYS B C 1
ATOM 2051 O O . LYS B 1 99 ? 5.961 -11.688 0.331 1 95.31 99 LYS B O 1
ATOM 2056 N N . CYS B 1 100 ? 7.594 -12.344 -1.089 1 95.94 100 CYS B N 1
ATOM 2057 C CA . CYS B 1 100 ? 6.625 -12.703 -2.119 1 95.94 100 CYS B CA 1
ATOM 2058 C C . CYS B 1 100 ? 5.719 -13.828 -1.648 1 95.94 100 CYS B C 1
ATOM 2060 O O . CYS B 1 100 ? 4.504 -13.781 -1.854 1 95.94 100 CYS B O 1
ATOM 2062 N N . LEU B 1 101 ? 6.273 -14.805 -1.055 1 95.88 101 LEU B N 1
ATOM 2063 C CA . LEU B 1 101 ? 5.484 -15.906 -0.515 1 95.88 101 LEU B CA 1
ATOM 2064 C C . LEU B 1 101 ? 4.508 -15.406 0.543 1 95.88 101 LEU B C 1
ATOM 2066 O O . LEU B 1 101 ? 3.375 -15.891 0.626 1 95.88 101 LEU B O 1
ATOM 2070 N N . PHE B 1 102 ? 4.965 -14.516 1.32 1 97 102 PHE B N 1
ATOM 2071 C CA . PHE B 1 102 ? 4.094 -13.914 2.324 1 97 102 PHE B CA 1
ATOM 2072 C C . PHE B 1 102 ? 2.906 -13.219 1.669 1 97 102 PHE B C 1
ATOM 2074 O O . PHE B 1 102 ? 1.765 -13.391 2.1 1 97 102 PHE B O 1
ATOM 2081 N N . HIS B 1 103 ? 3.197 -12.422 0.622 1 97.69 103 HIS B N 1
ATOM 2082 C CA . HIS B 1 103 ? 2.121 -11.727 -0.072 1 97.69 103 HIS B CA 1
ATOM 2083 C C . HIS B 1 103 ? 1.141 -12.711 -0.699 1 97.69 103 HIS B C 1
ATOM 2085 O O . HIS B 1 103 ? -0.075 -12.516 -0.626 1 97.69 103 HIS B O 1
ATOM 2091 N N . ILE B 1 104 ? 1.61 -13.711 -1.294 1 96.12 104 ILE B N 1
ATOM 2092 C CA . ILE B 1 104 ? 0.757 -14.727 -1.9 1 96.12 104 ILE B CA 1
ATOM 2093 C C . ILE B 1 104 ? -0.11 -15.383 -0.826 1 96.12 104 ILE B C 1
ATOM 2095 O O . ILE B 1 104 ? -1.314 -15.562 -1.02 1 96.12 104 ILE B O 1
ATOM 2099 N N . TRP B 1 105 ? 0.534 -15.68 0.302 1 97.06 105 TRP B N 1
ATOM 2100 C CA . TRP B 1 105 ? -0.21 -16.234 1.429 1 97.06 105 TRP B CA 1
ATOM 2101 C C . TRP B 1 105 ? -1.327 -15.289 1.86 1 97.06 105 TRP B C 1
ATOM 2103 O O . TRP B 1 105 ? -2.428 -15.734 2.197 1 97.06 105 TRP B O 1
ATOM 2113 N N . CYS B 1 106 ? -1.139 -14.109 1.797 1 97.5 106 CYS B N 1
ATOM 2114 C CA . CYS B 1 106 ? -2.104 -13.094 2.223 1 97.5 106 CYS B CA 1
ATOM 2115 C C . CYS B 1 106 ? -3.232 -12.961 1.207 1 97.5 106 CYS B C 1
ATOM 2117 O O . CYS B 1 106 ? -4.293 -12.422 1.523 1 97.5 106 CYS B O 1
ATOM 2119 N N . MET B 1 107 ? -3.01 -13.453 -0.047 1 96.5 107 MET B N 1
ATOM 2120 C CA . MET B 1 107 ? -3.996 -13.203 -1.095 1 96.5 107 MET B CA 1
ATOM 2121 C C . MET B 1 107 ? -4.75 -14.484 -1.442 1 96.5 107 MET B C 1
ATOM 2123 O O . MET B 1 107 ? -5.699 -14.461 -2.23 1 96.5 107 MET B O 1
ATOM 2127 N N . VAL B 1 108 ? -4.309 -15.531 -0.936 1 93 108 VAL B N 1
ATOM 2128 C CA . VAL B 1 108 ? -4.957 -16.797 -1.286 1 93 108 VAL B CA 1
ATOM 2129 C C . VAL B 1 108 ? -6.457 -16.688 -1.04 1 93 108 VAL B C 1
ATOM 2131 O O . VAL B 1 108 ? -6.891 -16.141 -0.021 1 93 108 VAL B O 1
ATOM 2134 N N . PRO B 1 109 ? -7.219 -17.078 -2.057 1 90.31 109 PRO B N 1
ATOM 2135 C CA . PRO B 1 109 ? -8.672 -16.922 -1.965 1 90.31 109 PRO B CA 1
ATOM 2136 C C . PRO B 1 109 ? -9.305 -17.891 -0.965 1 90.31 109 PRO B C 1
ATOM 2138 O O . PRO B 1 109 ? -10.117 -18.75 -1.349 1 90.31 109 PRO B O 1
ATOM 2141 N N . MET B 1 110 ? -8.914 -17.734 0.286 1 90.12 110 MET B N 1
ATOM 2142 C CA . MET B 1 110 ? -9.484 -18.453 1.419 1 90.12 110 MET B CA 1
ATOM 2143 C C . MET B 1 110 ? -9.961 -17.484 2.5 1 90.12 110 MET B C 1
ATOM 2145 O O . MET B 1 110 ? -9.539 -16.328 2.533 1 90.12 110 MET B O 1
ATOM 2149 N N . GLU B 1 111 ? -10.852 -17.922 3.324 1 89.88 111 GLU B N 1
ATOM 2150 C CA . GLU B 1 111 ? -11.406 -17.078 4.379 1 89.88 111 GLU B CA 1
ATOM 2151 C C . GLU B 1 111 ? -10.336 -16.672 5.383 1 89.88 111 GLU B C 1
ATOM 2153 O O . GLU B 1 111 ? -10.266 -15.5 5.777 1 89.88 111 GLU B O 1
ATOM 2158 N N . ASN B 1 112 ? -9.57 -17.688 5.82 1 92.88 112 ASN B N 1
ATOM 2159 C CA . ASN B 1 112 ? -8.508 -17.406 6.781 1 92.88 112 ASN B CA 1
ATOM 2160 C C . ASN B 1 112 ? -7.137 -17.375 6.117 1 92.88 112 ASN B C 1
ATOM 2162 O O . ASN B 1 112 ? -6.223 -18.094 6.535 1 92.88 112 ASN B O 1
ATOM 2166 N N . ASN B 1 113 ? -7.074 -16.453 5.152 1 95 113 ASN B N 1
ATOM 2167 C CA . ASN B 1 113 ? -5.766 -16.328 4.523 1 95 113 ASN B CA 1
ATOM 2168 C C . ASN B 1 113 ? -4.801 -15.531 5.398 1 95 113 ASN B C 1
ATOM 2170 O O . ASN B 1 113 ? -5.133 -15.172 6.527 1 95 113 ASN B O 1
ATOM 2174 N N . GLY B 1 114 ? -3.65 -15.266 4.969 1 96.44 114 GLY B N 1
ATOM 2175 C CA . GLY B 1 114 ? -2.607 -14.633 5.754 1 96.44 114 GLY B CA 1
ATOM 2176 C C . GLY B 1 114 ? -3 -13.258 6.27 1 96.44 114 GLY B C 1
ATOM 2177 O O . GLY B 1 114 ? -2.742 -12.93 7.43 1 96.44 114 GLY B O 1
ATOM 2178 N N . SER B 1 115 ? -3.59 -12.461 5.363 1 96.81 115 SER B N 1
ATOM 2179 C CA . SER B 1 115 ? -3.928 -11.102 5.777 1 96.81 115 SER B CA 1
ATOM 2180 C C . SER B 1 115 ? -5.023 -11.102 6.836 1 96.81 115 SER B C 1
ATOM 2182 O O . SER B 1 115 ? -4.977 -10.32 7.785 1 96.81 115 SER B O 1
ATOM 2184 N N . THR B 1 116 ? -5.988 -12.016 6.695 1 96.38 116 THR B N 1
ATOM 2185 C CA . THR B 1 116 ? -7.055 -12.133 7.684 1 96.38 116 THR B CA 1
ATOM 2186 C C . THR B 1 116 ? -6.492 -12.602 9.031 1 96.38 116 THR B C 1
ATOM 2188 O O . THR B 1 116 ? -6.848 -12.055 10.078 1 96.38 116 THR B O 1
ATOM 2191 N N . ILE B 1 117 ? -5.652 -13.547 9.016 1 97.44 117 ILE B N 1
ATOM 2192 C CA . ILE B 1 117 ? -5.043 -14.062 10.234 1 97.44 117 ILE B CA 1
ATOM 2193 C C . ILE B 1 117 ? -4.195 -12.969 10.891 1 97.44 117 ILE B C 1
ATOM 2195 O O . ILE B 1 117 ? -4.344 -12.688 12.078 1 97.44 117 ILE B O 1
ATOM 2199 N N . MET B 1 118 ? -3.33 -12.359 10.141 1 96.88 118 MET B N 1
ATOM 2200 C CA . MET B 1 118 ? -2.459 -11.312 10.656 1 96.88 118 MET B CA 1
ATOM 2201 C C . MET B 1 118 ? -3.275 -10.156 11.227 1 96.88 118 MET B C 1
ATOM 2203 O O . MET B 1 118 ? -2.945 -9.617 12.281 1 96.88 118 MET B O 1
ATOM 2207 N N . TYR B 1 119 ? -4.312 -9.781 10.5 1 96.81 119 TYR B N 1
ATOM 2208 C CA . TYR B 1 119 ? -5.148 -8.672 10.93 1 96.81 119 TYR B CA 1
ATOM 2209 C C . TYR B 1 119 ? -5.812 -8.969 12.273 1 96.81 119 TYR B C 1
ATOM 2211 O O . TYR B 1 119 ? -5.699 -8.188 13.219 1 96.81 119 TYR B O 1
ATOM 2219 N N . HIS B 1 120 ? -6.406 -10.078 12.398 1 96.19 120 HIS B N 1
ATOM 2220 C CA . HIS B 1 120 ? -7.219 -10.367 13.57 1 96.19 120 HIS B CA 1
ATOM 2221 C C . HIS B 1 120 ? -6.348 -10.773 14.758 1 96.19 120 HIS B C 1
ATOM 2223 O O . HIS B 1 120 ? -6.672 -10.453 15.906 1 96.19 120 HIS B O 1
ATOM 2229 N N . LYS B 1 121 ? -5.262 -11.406 14.492 1 96.31 121 LYS B N 1
ATOM 2230 C CA . LYS B 1 121 ? -4.461 -11.93 15.594 1 96.31 121 LYS B CA 1
ATOM 2231 C C . LYS B 1 121 ? -3.404 -10.922 16.031 1 96.31 121 LYS B C 1
ATOM 2233 O O . LYS B 1 121 ? -3.004 -10.898 17.203 1 96.31 121 LYS B O 1
ATOM 2238 N N . VAL B 1 122 ? -3.012 -10.094 15.172 1 95.69 122 VAL B N 1
ATOM 2239 C CA . VAL B 1 122 ? -1.868 -9.242 15.492 1 95.69 122 VAL B CA 1
ATOM 2240 C C . VAL B 1 122 ? -2.266 -7.773 15.375 1 95.69 122 VAL B C 1
ATOM 2242 O O . VAL B 1 122 ? -2.201 -7.027 16.344 1 95.69 122 VAL B O 1
ATOM 2245 N N . ILE B 1 123 ? -2.799 -7.328 14.312 1 96.12 123 ILE B N 1
ATOM 2246 C CA . ILE B 1 123 ? -2.949 -5.914 13.992 1 96.12 123 ILE B CA 1
ATOM 2247 C C . ILE B 1 123 ? -4.113 -5.32 14.781 1 96.12 123 ILE B C 1
ATOM 2249 O O . ILE B 1 123 ? -3.959 -4.309 15.461 1 96.12 123 ILE B O 1
ATOM 2253 N N . GLN B 1 124 ? -5.191 -6.051 14.711 1 95.38 124 GLN B N 1
ATOM 2254 C CA . GLN B 1 124 ? -6.422 -5.551 15.32 1 95.38 124 GLN B CA 1
ATOM 2255 C C . GLN B 1 124 ? -6.266 -5.398 16.828 1 95.38 124 GLN B C 1
ATOM 2257 O O . GLN B 1 124 ? -6.637 -4.367 17.391 1 95.38 124 GLN B O 1
ATOM 2262 N N . PRO B 1 125 ? -5.656 -6.332 17.484 1 95.5 125 PRO B N 1
ATOM 2263 C CA . PRO B 1 125 ? -5.492 -6.168 18.938 1 95.5 125 PRO B CA 1
ATOM 2264 C C . PRO B 1 125 ? -4.578 -4.996 19.297 1 95.5 125 PRO B C 1
ATOM 2266 O O . PRO B 1 125 ? -4.848 -4.273 20.25 1 95.5 125 PRO B O 1
ATOM 2269 N N . TYR B 1 126 ? -3.531 -4.805 18.562 1 93.31 126 TYR B N 1
ATOM 2270 C CA . TYR B 1 126 ? -2.648 -3.668 18.797 1 93.31 126 TYR B CA 1
ATOM 2271 C C . TYR B 1 126 ? -3.352 -2.354 18.484 1 93.31 126 TYR B C 1
ATOM 2273 O O . TYR B 1 126 ? -3.172 -1.358 19.188 1 93.31 126 TYR B O 1
ATOM 2281 N N . PHE B 1 127 ? -4.086 -2.389 17.484 1 90.5 127 PHE B N 1
ATOM 2282 C CA . PHE B 1 127 ? -4.879 -1.227 17.094 1 90.5 127 PHE B CA 1
ATOM 2283 C C . PHE B 1 127 ? -5.828 -0.828 18.219 1 90.5 127 PHE B C 1
ATOM 2285 O O . PHE B 1 127 ? -5.898 0.344 18.594 1 90.5 127 PHE B O 1
ATOM 2292 N N . LYS B 1 128 ? -6.559 -1.738 18.688 1 93.62 128 LYS B N 1
ATOM 2293 C CA . LYS B 1 128 ? -7.555 -1.469 19.734 1 93.62 128 LYS B CA 1
ATOM 2294 C C . LYS B 1 128 ? -6.898 -0.955 21 1 93.62 128 LYS B C 1
ATOM 2296 O O . LYS B 1 128 ? -7.449 -0.086 21.688 1 93.62 128 LYS B O 1
ATOM 2301 N N . LYS B 1 129 ? -5.723 -1.431 21.281 1 94.5 129 LYS B N 1
ATOM 2302 C CA . LYS B 1 129 ? -4.996 -1.033 22.484 1 94.5 129 LYS B CA 1
ATOM 2303 C C . LYS B 1 129 ? -4.566 0.429 22.406 1 94.5 129 LYS B C 1
ATOM 2305 O O . LYS B 1 129 ? -4.586 1.139 23.422 1 94.5 129 LYS B O 1
ATOM 2310 N N . TYR B 1 130 ? -4.207 0.883 21.188 1 93.69 130 TYR B N 1
ATOM 2311 C CA . TYR B 1 130 ? -3.602 2.205 21.078 1 93.69 130 TYR B CA 1
ATOM 2312 C C . TYR B 1 130 ? -4.523 3.162 20.328 1 93.69 130 TYR B C 1
ATOM 2314 O O . TYR B 1 130 ? -4.113 4.27 19.969 1 93.69 130 TYR B O 1
ATOM 2322 N N . GLU B 1 131 ? -5.688 2.744 20.109 1 94.38 131 GLU B N 1
ATOM 2323 C CA . GLU B 1 131 ? -6.625 3.5 19.281 1 94.38 131 GLU B CA 1
ATOM 2324 C C . GLU B 1 131 ? -6.871 4.891 19.859 1 94.38 131 GLU B C 1
ATOM 2326 O O . GLU B 1 131 ? -6.844 5.887 19.141 1 94.38 131 GLU B O 1
ATOM 2331 N N . LYS B 1 132 ? -7.086 5.012 21.156 1 95.12 132 LYS B N 1
ATOM 2332 C CA . LYS B 1 132 ? -7.391 6.289 21.797 1 95.12 132 LYS B CA 1
ATOM 2333 C C . LYS B 1 132 ? -6.215 7.25 21.703 1 95.12 132 LYS B C 1
ATOM 2335 O O . LYS B 1 132 ? -6.395 8.43 21.375 1 95.12 132 LYS B O 1
ATOM 2340 N N . VAL B 1 133 ? -5.078 6.719 22 1 94.81 133 VAL B N 1
ATOM 2341 C CA . VAL B 1 133 ? -3.875 7.547 21.938 1 94.81 133 VAL B CA 1
ATOM 2342 C C . VAL B 1 133 ? -3.643 8.008 20.5 1 94.81 133 VAL B C 1
ATOM 2344 O O . VAL B 1 133 ? -3.344 9.18 20.266 1 94.81 133 VAL B O 1
ATOM 2347 N N . ALA B 1 134 ? -3.805 7.133 19.578 1 93.88 134 ALA B N 1
ATOM 2348 C CA . ALA B 1 134 ? -3.615 7.465 18.172 1 93.88 134 ALA B CA 1
ATOM 2349 C C . ALA B 1 134 ? -4.633 8.508 17.703 1 93.88 134 ALA B C 1
ATOM 2351 O O . ALA B 1 134 ? -4.277 9.484 17.047 1 93.88 134 ALA B O 1
ATOM 2352 N N . ASP B 1 135 ? -5.867 8.32 18.141 1 95.44 135 ASP B N 1
ATOM 2353 C CA . ASP B 1 135 ? -6.926 9.25 17.766 1 95.44 135 ASP B CA 1
ATOM 2354 C C . ASP B 1 135 ? -6.66 10.648 18.328 1 95.44 135 ASP B C 1
ATOM 2356 O O . ASP B 1 135 ? -6.914 11.648 17.656 1 95.44 135 ASP B O 1
ATOM 2360 N N . SER B 1 136 ? -6.18 10.664 19.516 1 95.25 136 SER B N 1
ATOM 2361 C CA . SER B 1 136 ? -5.871 11.945 20.125 1 95.25 136 SER B CA 1
ATOM 2362 C C . SER B 1 136 ? -4.746 12.664 19.391 1 95.25 136 SER B C 1
ATOM 2364 O O . SER B 1 136 ? -4.828 13.867 19.141 1 95.25 136 SER B O 1
ATOM 2366 N N . PHE B 1 137 ? -3.787 11.891 19.031 1 92.06 137 PHE B N 1
ATOM 2367 C CA . PHE B 1 137 ? -2.67 12.453 18.281 1 92.06 137 PHE B CA 1
ATOM 2368 C C . PHE B 1 137 ? -3.131 12.969 16.922 1 92.06 137 PHE B C 1
ATOM 2370 O O . PHE B 1 137 ? -2.768 14.078 16.516 1 92.06 137 PHE B O 1
ATOM 2377 N N . ILE B 1 138 ? -3.914 12.234 16.234 1 92 138 ILE B N 1
ATOM 2378 C CA . ILE B 1 138 ? -4.395 12.594 14.898 1 92 138 ILE B CA 1
ATOM 2379 C C . ILE B 1 138 ? -5.285 13.828 14.984 1 92 138 ILE B C 1
ATOM 2381 O O . ILE B 1 138 ? -5.156 14.75 14.172 1 92 138 ILE B O 1
ATOM 2385 N N . SER B 1 139 ? -6.105 13.875 16.016 1 92.56 139 SER B N 1
ATOM 2386 C CA . SER B 1 139 ? -6.988 15.023 16.203 1 92.56 139 SER B CA 1
ATOM 2387 C C . SER B 1 139 ? -6.191 16.281 16.516 1 92.56 139 SER B C 1
ATOM 2389 O O . SER B 1 139 ? -6.469 17.359 15.961 1 92.56 139 SER B O 1
ATOM 2391 N N . ASP B 1 140 ? -5.254 16.125 17.297 1 90.38 140 ASP B N 1
ATOM 2392 C CA . ASP B 1 140 ? -4.414 17.266 17.656 1 90.38 140 ASP B CA 1
ATOM 2393 C C . ASP B 1 140 ? -3.652 17.797 16.453 1 90.38 140 ASP B C 1
ATOM 2395 O O . ASP B 1 140 ? -3.572 19 16.234 1 90.38 140 ASP B O 1
ATOM 2399 N N . THR B 1 141 ? -3.16 16.891 15.688 1 88 141 THR B N 1
ATOM 2400 C CA . THR B 1 141 ? -2.391 17.266 14.508 1 88 141 THR B CA 1
ATOM 2401 C C . THR B 1 141 ? -3.291 17.906 13.453 1 88 141 THR B C 1
ATOM 2403 O O . THR B 1 141 ? -2.932 18.922 12.852 1 88 141 THR B O 1
ATOM 2406 N N . THR B 1 142 ? -4.426 17.312 13.297 1 88.12 142 THR B N 1
ATOM 2407 C CA . THR B 1 142 ? -5.371 17.844 12.32 1 88.12 142 THR B CA 1
ATOM 2408 C C . THR B 1 142 ? -5.82 19.25 12.711 1 88.12 142 THR B C 1
ATOM 2410 O O . THR B 1 142 ? -5.926 20.125 11.859 1 88.12 142 THR B O 1
ATOM 2413 N N . ASP B 1 143 ? -6.086 19.469 13.93 1 88.81 143 ASP B N 1
ATOM 2414 C CA . ASP B 1 143 ? -6.496 20.766 14.422 1 88.81 143 ASP B CA 1
ATOM 2415 C C . ASP B 1 143 ? -5.398 21.812 14.219 1 88.81 143 ASP B C 1
ATOM 2417 O O . ASP B 1 143 ? -5.672 22.953 13.844 1 88.81 143 ASP B O 1
ATOM 2421 N N . LYS B 1 144 ? -4.262 21.391 14.461 1 85.31 144 LYS B N 1
ATOM 2422 C CA . LYS B 1 144 ? -3.131 22.297 14.273 1 85.31 144 LYS B CA 1
ATOM 2423 C C . LYS B 1 144 ? -2.949 22.656 12.805 1 85.31 144 LYS B C 1
ATOM 2425 O O . LYS B 1 144 ? -2.627 23.797 12.469 1 85.31 144 LYS B O 1
ATOM 2430 N N . LEU B 1 145 ? -3.113 21.688 11.945 1 85.81 145 LEU B N 1
ATOM 2431 C CA . LEU B 1 145 ? -2.984 21.938 10.516 1 85.81 145 LEU B CA 1
ATOM 2432 C C . LEU B 1 145 ? -4.066 22.891 10.023 1 85.81 145 LEU B C 1
ATOM 2434 O O . LEU B 1 145 ? -3.795 23.797 9.227 1 85.81 145 LEU B O 1
ATOM 2438 N N . LYS B 1 146 ? -5.246 22.703 10.562 1 86.06 146 LYS B N 1
ATOM 2439 C CA . LYS B 1 146 ? -6.352 23.578 10.195 1 86.06 146 LYS B CA 1
ATOM 2440 C C . LYS B 1 146 ? -6.09 25.016 10.656 1 86.06 146 LYS B C 1
ATOM 2442 O O . LYS B 1 146 ? -6.359 25.969 9.922 1 86.06 146 LYS B O 1
ATOM 2447 N N . GLN B 1 147 ? -5.605 25.078 11.773 1 83.94 147 GLN B N 1
ATOM 2448 C CA . GLN B 1 147 ? -5.277 26.391 12.328 1 83.94 147 GLN B CA 1
ATOM 2449 C C . GLN B 1 147 ? -4.184 27.078 11.508 1 83.94 147 GLN B C 1
ATOM 2451 O O . GLN B 1 147 ? -4.281 28.266 11.211 1 83.94 147 GLN B O 1
ATOM 2456 N N . THR B 1 148 ? -3.311 26.234 11.133 1 85 148 THR B N 1
ATOM 2457 C CA . THR B 1 148 ? -2.199 26.766 10.359 1 85 148 THR B CA 1
ATOM 2458 C C . THR B 1 148 ? -2.668 27.203 8.977 1 85 148 THR B C 1
ATOM 2460 O O . THR B 1 148 ? -2.297 28.266 8.492 1 85 148 THR B O 1
ATOM 2463 N N . ALA B 1 149 ? -3.369 26.391 8.391 1 84.94 149 ALA B N 1
ATOM 2464 C CA . ALA B 1 149 ? -3.924 26.734 7.086 1 84.94 149 ALA B CA 1
ATOM 2465 C C . ALA B 1 149 ? -4.754 28.016 7.16 1 84.94 149 ALA B C 1
ATOM 2467 O O . ALA B 1 149 ? -4.645 28.891 6.289 1 84.94 149 ALA B O 1
ATOM 2468 N N . GLY B 1 150 ? -5.578 28.156 8.203 1 83.62 150 GLY B N 1
ATOM 2469 C CA . GLY B 1 150 ? -6.395 29.344 8.406 1 83.62 150 GLY B CA 1
ATOM 2470 C C . GLY B 1 150 ? -5.578 30.609 8.594 1 83.62 150 GLY B C 1
ATOM 2471 O O . GLY B 1 150 ? -5.918 31.656 8.047 1 83.62 150 GLY B O 1
ATOM 2472 N N . GLU B 1 151 ? -4.598 30.438 9.289 1 83 151 GLU B N 1
ATOM 2473 C CA . GLU B 1 151 ? -3.725 31.578 9.539 1 83 151 GLU B CA 1
ATOM 2474 C C . GLU B 1 151 ? -3.02 32.031 8.258 1 83 151 GLU B C 1
ATOM 2476 O O . GLU B 1 151 ? -2.859 33.219 8.016 1 83 151 GLU B O 1
ATOM 2481 N N . MET B 1 152 ? -2.611 30.984 7.543 1 83.12 152 MET B N 1
ATOM 2482 C CA . MET B 1 152 ? -1.934 31.312 6.289 1 83.12 152 MET B CA 1
ATOM 2483 C C . MET B 1 152 ? -2.889 31.984 5.309 1 83.12 152 MET B C 1
ATOM 2485 O O . MET B 1 152 ? -2.518 32.938 4.629 1 83.12 152 MET B O 1
ATOM 2489 N N . ILE B 1 153 ? -4.086 31.531 5.273 1 84.38 153 ILE B N 1
ATOM 2490 C CA . ILE B 1 153 ? -5.098 32.062 4.379 1 84.38 153 ILE B CA 1
ATOM 2491 C C . ILE B 1 153 ? -5.449 33.5 4.812 1 84.38 153 ILE B C 1
ATOM 2493 O O . ILE B 1 153 ? -5.562 34.406 3.979 1 84.38 153 ILE B O 1
ATOM 2497 N N . SER B 1 154 ? -5.621 33.781 6.062 1 84.69 154 SER B N 1
ATOM 2498 C CA . SER B 1 154 ? -5.945 35.125 6.594 1 84.69 154 SER B CA 1
ATOM 2499 C C . SER B 1 154 ? -4.812 36.094 6.34 1 84.69 154 SER B C 1
ATOM 2501 O O . SER B 1 154 ? -5.059 37.281 6.023 1 84.69 154 SER B O 1
ATOM 2503 N N . LYS B 1 155 ? -3.668 35.594 6.371 1 81.5 155 LYS B N 1
ATOM 2504 C CA . LYS B 1 155 ? -2.516 36.438 6.121 1 81.5 155 LYS B CA 1
ATOM 2505 C C . LYS B 1 155 ? -2.428 36.812 4.645 1 81.5 155 LYS B C 1
ATOM 2507 O O . LYS B 1 155 ? -2.102 37.969 4.316 1 81.5 155 LYS B O 1
ATOM 2512 N N . VAL B 1 156 ? -2.705 35.781 3.836 1 80.5 156 VAL B N 1
ATOM 2513 C CA . VAL B 1 156 ? -2.627 36.062 2.4 1 80.5 156 VAL B CA 1
ATOM 2514 C C . VAL B 1 156 ? -3.758 37 1.982 1 80.5 156 VAL B C 1
ATOM 2516 O O . VAL B 1 156 ? -3.572 37.844 1.115 1 80.5 156 VAL B O 1
ATOM 2519 N N . LYS B 1 157 ? -4.887 36.938 2.627 1 84.88 157 LYS B N 1
ATOM 2520 C CA . LYS B 1 157 ? -6.031 37.781 2.305 1 84.88 157 LYS B CA 1
ATOM 2521 C C . LYS B 1 157 ? -5.84 39.219 2.842 1 84.88 157 LYS B C 1
ATOM 2523 O O . LYS B 1 157 ? -6.414 40.156 2.312 1 84.88 157 LYS B O 1
ATOM 2528 N N . SER B 1 158 ? -5.172 39.312 3.801 1 81.12 158 SER B N 1
ATOM 2529 C CA . SER B 1 158 ? -4.965 40.625 4.395 1 81.12 158 SER B CA 1
ATOM 2530 C C . SER B 1 158 ? -3.832 41.375 3.699 1 81.12 158 SER B C 1
ATOM 2532 O O . SER B 1 158 ? -3.668 42.562 3.893 1 81.12 158 SER B O 1
ATOM 2534 N N . THR B 1 159 ? -3.107 40.625 2.885 1 65.94 159 THR B N 1
ATOM 2535 C CA . THR B 1 159 ? -2.102 41.375 2.117 1 65.94 159 THR B CA 1
ATOM 2536 C C . THR B 1 159 ? -2.637 41.719 0.737 1 65.94 159 THR B C 1
ATOM 2538 O O . THR B 1 159 ? -2.367 42.812 0.234 1 65.94 159 THR B O 1
#

Sequence (318 aa):
MPRQDGAEAGAPKDNSGYIALGGVAVVILYLAFGYGAQILCNVIGVAYPAYISMKAIETRTKEDDTKWLTYWVTFGVLSVFEHFSFFLVQIIPFYWLLKCLFHIWCMVPMENNGSTIMYHKVIQPYFKKYEKVADSFISDTTDKLKQTAGEMISKVKSTMPRQDGAEAGAPKDNSGYIALGGVAVVILYLAFGYGAQILCNVIGVAYPAYISMKAIETRTKEDDTKWLTYWVTFGVLSVFEHFSFFLVQIIPFYWLLKCLFHIWCMVPMENNGSTIMYHKVIQPYFKKYEKVADSFISDTTDKLKQTAGEMISKVKST